Protein AF-A0A388NQZ0-F1 (afdb_monomer)

Foldseek 3Di:
DDDDDPDPPPPCPPPVPPQPLDPVLLVVLLVLLLQVQLCCFLPVQQDQALLLVLLCCCLVVDPDDPPDPVSVVSVPDDDPSSVVNSVVVNVVDDSSNSSSNLSSNLRSLQSSLQLLQQCLVPVDSVSSRVRSVVCVVVVVVVPDDDDPLDSHNGRHSCSSNVVSVVSNVVSVVSSVVVVVVVVD

Secondary structure (DSSP, 8-state):
----S---SS----GGGS----HHHHHHHHHHHHHHHHHIIIIIS----HHHHHHHHHTTSS---TT-HHHHHHHH---HHHHHHHHHHHTT--HHHHHHHHHHHHHHHHHHHHHHHHHHHH--HHHHHHHHHHHHHHTGGGSSS--S--SSS-S-HHHHHHHHHHHHHHHHHHHHHHHHHTT-

Solvent-accessible surface area (backbone atoms only — not comparable to full-atom values): 10070 Å² total; per-residue (Å²): 140,90,88,88,88,88,80,83,86,81,80,73,80,61,75,82,74,58,66,76,80,45,71,66,54,57,52,50,44,41,52,54,30,20,51,52,21,19,49,48,12,34,74,74,30,52,35,71,32,48,41,48,60,36,8,31,45,71,42,64,77,44,83,68,65,96,84,46,73,63,48,60,50,43,64,66,62,83,47,73,65,25,54,52,41,14,51,46,43,68,73,70,49,52,70,67,59,52,15,22,50,51,28,10,51,43,11,15,46,35,23,27,14,46,16,40,38,38,26,54,75,64,59,33,68,66,55,12,52,47,47,38,55,48,39,62,76,68,46,65,84,70,77,67,88,85,62,74,62,50,72,60,61,52,38,48,47,68,57,37,46,51,53,23,52,51,44,35,51,52,20,52,53,51,47,52,49,53,65,57,66,75,74,114

Nearest PDB structures (foldseek):
  4gc0-assembly1_A  TM=1.748E-01  e=5.082E-01  Escherichia coli K-12
  4ja4-assembly1_A  TM=2.039E-01  e=1.507E+00  Escherichia coli K-12
  4ja4-assembly3_C  TM=2.083E-01  e=2.418E+00  Escherichia coli K-12
  6n3i-assembly1_A  TM=2.229E-01  e=7.517E+00  Escherichia coli
  1g73-assembly2_B  TM=1.756E-01  e=5.935E+00  Homo sapiens

Radius of gyration: 23.02 Å; Cα contacts (8 Å, |Δi|>4): 219; chains: 1; bounding box: 57×28×85 Å

pLDDT: mean 79.45, std 17.43, range [38.25, 97.31]

Sequence (184 aa):
MNSSSNQNIFNKQDPSLVHNLTNRTIYMSLAISGLIGFCLAALIYPTWQEAVEYAQIVGAVIHPTPHSNYALIEANIWSILVQFCAILLRLGLSEVLVSIFVSGLLGMVSFQAISLCALACTENIWMSLITPVFIYATRAADFGAVYPIWLLGYPHTHGIIGLSCLLLSIAFLSLRKNAWAHFC

Mean predicted aligned error: 10.35 Å

Structure (mmCIF, N/CA/C/O backbone):
data_AF-A0A388NQZ0-F1
#
_entry.id   AF-A0A388NQZ0-F1
#
loop_
_atom_site.group_PDB
_atom_site.id
_atom_site.type_symbol
_atom_site.label_atom_id
_atom_site.label_alt_id
_atom_site.label_comp_id
_atom_site.label_asym_id
_atom_site.label_entity_id
_atom_site.label_seq_id
_atom_site.pdbx_PDB_ins_code
_atom_site.Cartn_x
_atom_site.Cartn_y
_atom_site.Cartn_z
_atom_site.occupancy
_atom_site.B_iso_or_equiv
_atom_site.auth_seq_id
_atom_site.auth_comp_id
_atom_site.auth_asym_id
_atom_site.auth_atom_id
_atom_site.pdbx_PDB_model_num
ATOM 1 N N . MET A 1 1 ? -38.851 3.546 59.856 1.00 48.50 1 MET A N 1
ATOM 2 C CA . MET A 1 1 ? -37.423 3.161 59.817 1.00 48.50 1 MET A CA 1
ATOM 3 C C . MET A 1 1 ? -37.293 1.910 58.958 1.00 48.50 1 MET A C 1
ATOM 5 O O . MET A 1 1 ? -38.192 1.084 59.018 1.00 48.50 1 MET A O 1
ATOM 9 N N . ASN A 1 2 ? -36.210 1.826 58.178 1.00 39.88 2 ASN A N 1
ATOM 10 C CA . ASN A 1 2 ? -35.863 0.842 57.132 1.00 39.88 2 ASN A CA 1
ATOM 11 C C . ASN A 1 2 ? -36.341 1.144 55.704 1.00 39.88 2 ASN A C 1
ATOM 13 O O . ASN A 1 2 ? -37.185 0.472 55.124 1.00 39.88 2 ASN A O 1
ATOM 17 N N . SER A 1 3 ? -35.685 2.160 55.140 1.00 45.50 3 SER A N 1
ATOM 18 C CA . SER A 1 3 ? -35.517 2.427 53.711 1.00 45.50 3 SER A CA 1
ATOM 19 C C . SER A 1 3 ? -34.012 2.321 53.436 1.00 45.50 3 SER A C 1
ATOM 21 O O . SER A 1 3 ? -33.314 3.282 53.751 1.00 45.50 3 SER A O 1
ATOM 23 N N . SER A 1 4 ? -33.510 1.186 52.923 1.00 47.81 4 SER A N 1
ATOM 24 C CA . SER A 1 4 ? -32.139 1.072 52.361 1.00 47.81 4 SER A CA 1
ATOM 25 C C . SER A 1 4 ? -31.734 -0.371 51.993 1.00 47.81 4 SER A C 1
ATOM 27 O O . SER A 1 4 ? -30.820 -0.933 52.589 1.00 47.81 4 SER A O 1
ATOM 29 N N . SER A 1 5 ? -32.357 -1.002 50.990 1.00 47.41 5 SER A N 1
ATOM 30 C CA . SER A 1 5 ? -31.852 -2.309 50.511 1.00 47.41 5 SER A CA 1
ATOM 31 C C . SER A 1 5 ? -31.935 -2.569 49.004 1.00 47.41 5 SER A C 1
ATOM 33 O O . SER A 1 5 ? -31.808 -3.715 48.598 1.00 47.41 5 SER A O 1
ATOM 35 N N . ASN A 1 6 ? -32.074 -1.544 48.153 1.00 44.56 6 ASN A N 1
ATOM 36 C CA . ASN A 1 6 ? -32.159 -1.738 46.694 1.00 44.56 6 ASN A CA 1
ATOM 37 C C . ASN A 1 6 ? -31.349 -0.704 45.884 1.00 44.56 6 ASN A C 1
ATOM 39 O O . ASN A 1 6 ? -31.904 -0.001 45.047 1.00 44.56 6 ASN A O 1
ATOM 43 N N . GLN A 1 7 ? -30.033 -0.596 46.113 1.00 43.25 7 GLN A N 1
ATOM 44 C CA . GLN A 1 7 ? -29.152 0.220 45.248 1.00 43.25 7 GLN A CA 1
ATOM 45 C C . GLN A 1 7 ? -27.907 -0.492 44.688 1.00 43.25 7 GLN A C 1
ATOM 47 O O . GLN A 1 7 ? -27.138 0.120 43.959 1.00 43.25 7 GLN A O 1
ATOM 52 N N . ASN A 1 8 ? -27.730 -1.798 44.908 1.00 41.47 8 ASN A N 1
ATOM 53 C CA . ASN A 1 8 ? -26.490 -2.492 44.517 1.00 41.47 8 ASN A CA 1
ATOM 54 C C . ASN A 1 8 ? -26.585 -3.365 43.2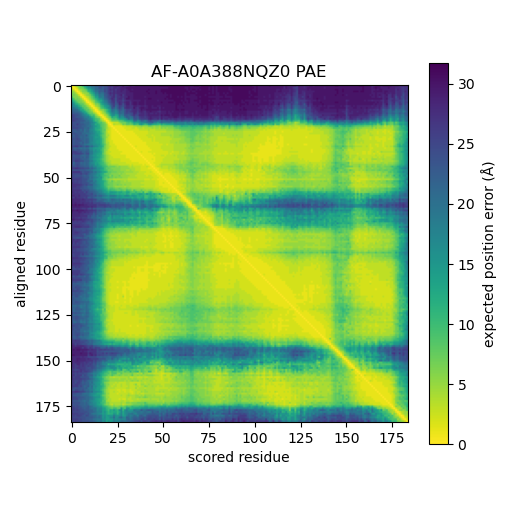52 1.00 41.47 8 ASN A C 1
ATOM 56 O O . ASN A 1 8 ? -25.748 -4.241 43.065 1.00 41.47 8 ASN A O 1
ATOM 60 N N . ILE A 1 9 ? -27.568 -3.147 42.371 1.00 45.19 9 ILE A N 1
ATOM 61 C CA . ILE A 1 9 ? -27.704 -3.947 41.131 1.00 45.19 9 ILE A CA 1
ATOM 62 C C . ILE A 1 9 ? -27.106 -3.234 39.899 1.00 45.19 9 ILE A C 1
ATOM 64 O O . ILE A 1 9 ? -26.857 -3.872 38.884 1.00 45.19 9 ILE A O 1
ATOM 68 N N . PHE A 1 10 ? -26.774 -1.940 39.985 1.00 43.12 10 PHE A N 1
ATOM 69 C CA . PHE A 1 10 ? -26.312 -1.159 38.824 1.00 43.12 10 PHE A CA 1
ATOM 70 C C . PHE A 1 10 ? -24.800 -0.913 38.725 1.00 43.12 10 PHE A C 1
ATOM 72 O O . PHE A 1 10 ? -24.380 -0.185 37.833 1.00 43.12 10 PHE A O 1
ATOM 79 N N . ASN A 1 11 ? -23.964 -1.504 39.585 1.00 42.62 11 ASN A N 1
ATOM 80 C CA . ASN A 1 11 ? -22.544 -1.135 39.636 1.00 42.62 11 ASN A CA 1
ATOM 81 C C . ASN A 1 11 ? -21.583 -2.325 39.553 1.00 42.62 11 ASN A C 1
ATOM 83 O O . ASN A 1 11 ? -20.807 -2.602 40.466 1.00 42.62 11 ASN A O 1
ATOM 87 N N . LYS A 1 12 ? -21.645 -3.037 38.428 1.00 43.31 12 LYS A N 1
ATOM 88 C CA . LYS A 1 12 ? -20.543 -3.881 37.959 1.00 43.31 12 LYS A CA 1
ATOM 89 C C . LYS A 1 12 ? -20.550 -3.908 36.433 1.00 43.31 12 LYS A C 1
ATOM 91 O O . LYS A 1 12 ? -20.858 -4.912 35.803 1.00 43.31 12 LYS A O 1
ATOM 96 N N . GLN A 1 13 ? -20.245 -2.763 35.824 1.00 44.94 13 GLN A N 1
ATOM 97 C CA . GLN A 1 13 ? -19.579 -2.816 34.527 1.00 44.94 13 GLN A CA 1
ATOM 98 C C . GLN A 1 13 ? -18.225 -3.462 34.804 1.00 44.94 13 GLN A C 1
ATOM 100 O O . GLN A 1 13 ? -17.365 -2.846 35.427 1.00 44.94 13 GLN A O 1
ATOM 105 N N . ASP A 1 14 ? -18.100 -4.742 34.463 1.00 41.00 14 ASP A N 1
ATOM 106 C CA . ASP A 1 14 ? -16.845 -5.473 34.560 1.00 41.00 14 ASP A CA 1
ATOM 107 C C . ASP A 1 14 ? -15.779 -4.690 33.767 1.00 41.00 14 ASP A C 1
ATOM 109 O O . ASP A 1 14 ? -15.893 -4.575 32.543 1.00 41.00 14 ASP A O 1
ATOM 113 N N . PRO A 1 15 ? -14.736 -4.138 34.416 1.00 46.28 15 PRO A N 1
ATOM 114 C CA . PRO A 1 15 ? -13.685 -3.394 33.719 1.00 46.28 15 PRO A CA 1
ATOM 115 C C . PRO A 1 15 ? -12.849 -4.290 32.786 1.00 46.28 15 PRO A C 1
ATOM 117 O O . PRO A 1 15 ? -12.007 -3.797 32.044 1.00 46.28 15 PRO A O 1
ATOM 120 N N . SER A 1 16 ? -13.098 -5.605 32.777 1.00 41.06 16 SER A N 1
ATOM 121 C CA . SER A 1 16 ? -12.508 -6.573 31.847 1.00 41.06 16 SER A CA 1
ATOM 122 C C . SER A 1 16 ? -13.082 -6.504 30.424 1.00 41.06 16 SER A C 1
ATOM 124 O O . SER A 1 16 ? -12.506 -7.103 29.518 1.00 41.06 16 SER A O 1
ATOM 126 N N . LEU A 1 17 ? -14.187 -5.775 30.213 1.00 39.38 17 LEU A N 1
ATOM 127 C CA . LEU A 1 17 ? -14.800 -5.534 28.899 1.00 39.38 17 LEU A CA 1
ATOM 128 C C . LEU A 1 17 ? -14.337 -4.226 28.234 1.00 39.38 17 LEU A C 1
ATOM 130 O O . LEU A 1 17 ? -14.825 -3.883 27.158 1.00 39.38 17 LEU A O 1
ATOM 134 N N . VAL A 1 18 ? -13.382 -3.506 28.832 1.00 48.09 18 VAL A N 1
ATOM 135 C CA . VAL A 1 18 ? -12.623 -2.471 28.119 1.00 48.09 18 VAL A CA 1
ATOM 136 C C . VAL A 1 18 ? -11.616 -3.208 27.242 1.00 48.09 18 VAL A C 1
ATOM 138 O O . VAL A 1 18 ? -10.718 -3.890 27.736 1.00 48.09 18 VAL A O 1
ATOM 141 N N . HIS A 1 19 ? -11.846 -3.176 25.932 1.00 54.34 19 HIS A N 1
ATOM 142 C CA . HIS A 1 19 ? -11.153 -4.009 24.959 1.00 54.34 19 HIS A CA 1
ATOM 143 C C . HIS A 1 19 ? -9.673 -3.605 24.888 1.00 54.34 19 HIS A C 1
ATOM 145 O O . HIS A 1 19 ? -9.288 -2.752 24.100 1.00 54.34 19 HIS A O 1
ATOM 151 N N . ASN A 1 20 ? -8.818 -4.226 25.707 1.00 61.00 20 ASN A N 1
ATOM 152 C CA . ASN A 1 20 ? -7.376 -4.011 25.626 1.00 61.00 20 ASN A CA 1
ATOM 153 C C . ASN A 1 20 ? -6.908 -4.334 24.199 1.00 61.00 20 ASN A C 1
ATOM 155 O O . ASN A 1 20 ? -6.942 -5.491 23.760 1.00 61.00 20 ASN A O 1
ATOM 159 N N . LEU A 1 21 ? -6.492 -3.307 23.459 1.00 70.88 21 LEU A N 1
ATOM 160 C CA . LEU A 1 21 ? -5.889 -3.454 22.141 1.00 70.88 21 LEU A CA 1
ATOM 161 C C . LEU A 1 21 ? -4.559 -4.188 22.295 1.00 70.88 21 LEU A C 1
ATOM 163 O O . LEU A 1 21 ? -3.530 -3.616 22.642 1.00 70.88 21 LEU A O 1
ATOM 167 N N . THR A 1 22 ? -4.581 -5.496 22.059 1.00 81.94 22 THR A N 1
ATOM 168 C CA . THR A 1 22 ? -3.359 -6.300 22.084 1.00 81.94 22 THR A CA 1
ATOM 169 C C . THR A 1 22 ? -2.528 -6.052 20.825 1.00 81.94 22 THR A C 1
ATOM 171 O O . THR A 1 22 ? -3.073 -5.840 19.740 1.00 81.94 22 THR A O 1
ATOM 174 N N . ASN A 1 23 ? -1.201 -6.188 20.927 1.00 84.44 23 ASN A N 1
ATOM 175 C CA . ASN A 1 23 ? -0.309 -6.163 19.757 1.00 84.44 23 ASN A CA 1
ATOM 176 C C . ASN A 1 23 ? -0.756 -7.159 18.674 1.00 84.44 23 ASN A C 1
ATOM 178 O O . ASN A 1 23 ? -0.656 -6.878 17.483 1.00 84.44 23 ASN A O 1
ATOM 182 N N . ARG A 1 24 ? -1.326 -8.300 19.087 1.00 87.94 24 ARG A N 1
ATOM 183 C CA . ARG A 1 24 ? -1.915 -9.291 18.182 1.00 87.94 24 ARG A CA 1
ATOM 184 C C . ARG A 1 24 ? -3.017 -8.687 17.312 1.00 87.94 24 ARG A C 1
ATOM 186 O O . ARG A 1 24 ? -3.031 -8.954 16.116 1.00 87.94 24 ARG A O 1
ATOM 193 N N . THR A 1 25 ? -3.901 -7.872 17.883 1.00 90.00 25 THR A N 1
ATOM 194 C CA . THR A 1 25 ? -4.979 -7.197 17.148 1.00 90.00 25 THR A CA 1
ATOM 195 C C . THR A 1 25 ? -4.414 -6.271 16.075 1.00 90.00 25 THR A C 1
ATOM 197 O O . THR A 1 25 ? -4.840 -6.344 14.928 1.00 90.00 25 THR A O 1
ATOM 200 N N . ILE A 1 26 ? -3.404 -5.466 16.419 1.00 90.56 26 ILE A N 1
ATOM 201 C CA . ILE A 1 26 ? -2.748 -4.540 15.481 1.00 90.56 26 ILE A CA 1
ATOM 202 C C . ILE A 1 26 ? -2.103 -5.314 14.324 1.00 90.56 26 ILE A C 1
ATOM 204 O O . ILE A 1 26 ? -2.327 -4.987 13.159 1.00 90.56 26 ILE A O 1
ATOM 208 N N . TYR A 1 27 ? -1.343 -6.371 14.627 1.00 92.31 27 TYR A N 1
ATOM 209 C CA . TYR A 1 27 ? -0.699 -7.188 13.597 1.00 92.31 27 TYR A CA 1
ATOM 210 C C . TYR A 1 27 ? -1.707 -7.927 12.715 1.00 92.31 27 TYR A C 1
ATOM 212 O O . TYR A 1 27 ? -1.508 -8.003 11.505 1.00 92.31 27 TYR A O 1
ATOM 220 N N . MET A 1 28 ? -2.801 -8.434 13.288 1.00 93.50 28 MET A N 1
ATOM 221 C CA . MET A 1 28 ? -3.878 -9.059 12.519 1.00 93.50 28 MET A CA 1
ATOM 222 C C . MET A 1 28 ? -4.567 -8.055 11.595 1.00 93.50 28 MET A C 1
ATOM 224 O O . MET A 1 28 ? -4.743 -8.359 10.416 1.00 93.50 28 MET A O 1
ATOM 228 N N . SER A 1 29 ? -4.887 -6.855 12.090 1.00 94.19 29 SER A N 1
ATOM 229 C CA . SER A 1 29 ? -5.431 -5.775 11.263 1.00 94.19 29 SER A CA 1
ATOM 230 C C . SER A 1 29 ? -4.496 -5.451 10.101 1.00 94.19 29 SER A C 1
ATOM 232 O O . SER A 1 29 ? -4.943 -5.442 8.957 1.00 94.19 29 SER A O 1
ATOM 234 N N . LEU A 1 30 ? -3.195 -5.274 10.354 1.00 94.75 30 LEU A N 1
ATOM 235 C CA . LEU A 1 30 ? -2.200 -4.986 9.314 1.00 94.75 30 LEU A CA 1
ATOM 236 C C . LEU A 1 30 ? -2.064 -6.107 8.279 1.00 94.75 30 LEU A C 1
ATOM 238 O O . LEU A 1 30 ? -2.016 -5.827 7.082 1.00 94.75 30 LEU A O 1
ATOM 242 N N . ALA A 1 31 ? -1.991 -7.362 8.725 1.00 96.50 31 ALA A N 1
ATOM 243 C CA . ALA A 1 31 ? -1.801 -8.505 7.839 1.00 96.50 31 ALA A CA 1
ATOM 244 C C . ALA A 1 31 ? -3.025 -8.732 6.943 1.00 96.50 31 ALA A C 1
ATOM 246 O O . ALA A 1 31 ? -2.882 -8.879 5.732 1.00 96.50 31 ALA A O 1
ATOM 247 N N . ILE A 1 32 ? -4.228 -8.724 7.526 1.00 96.81 32 ILE A N 1
ATOM 248 C CA . ILE A 1 32 ? -5.467 -9.000 6.791 1.00 96.81 32 ILE A CA 1
ATOM 249 C C . ILE A 1 32 ? -5.808 -7.832 5.863 1.00 96.81 32 ILE A C 1
ATOM 251 O O . ILE A 1 32 ? -6.018 -8.052 4.671 1.00 96.81 32 ILE A O 1
ATOM 255 N N . SER A 1 33 ? -5.829 -6.594 6.372 1.00 96.38 33 SER A N 1
ATOM 256 C CA . SER A 1 33 ? -6.124 -5.422 5.532 1.00 96.38 33 SER A CA 1
ATOM 257 C C . SER 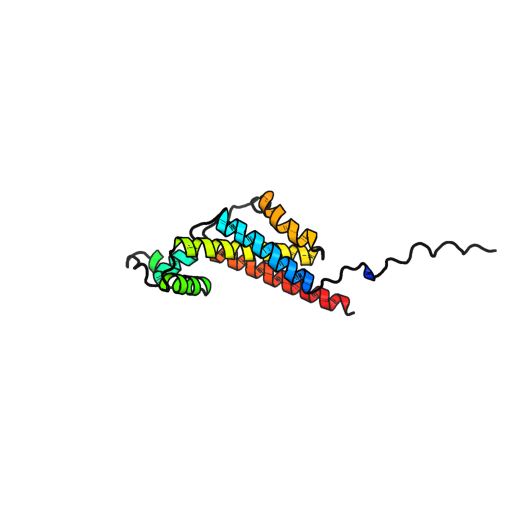A 1 33 ? -5.074 -5.233 4.441 1.00 96.38 33 SER A C 1
ATOM 259 O O . SER A 1 33 ? -5.431 -4.951 3.300 1.00 96.38 33 SER A O 1
ATOM 261 N N . GLY A 1 34 ? -3.800 -5.469 4.764 1.00 95.94 34 GLY A N 1
ATOM 262 C CA . GLY A 1 34 ? -2.706 -5.395 3.809 1.00 95.94 34 GLY A CA 1
ATOM 263 C C . GLY A 1 34 ? -2.827 -6.427 2.694 1.00 95.94 34 GLY A C 1
ATOM 264 O O . GLY A 1 34 ? -2.713 -6.065 1.527 1.00 95.94 34 GLY A O 1
ATOM 265 N N . LEU A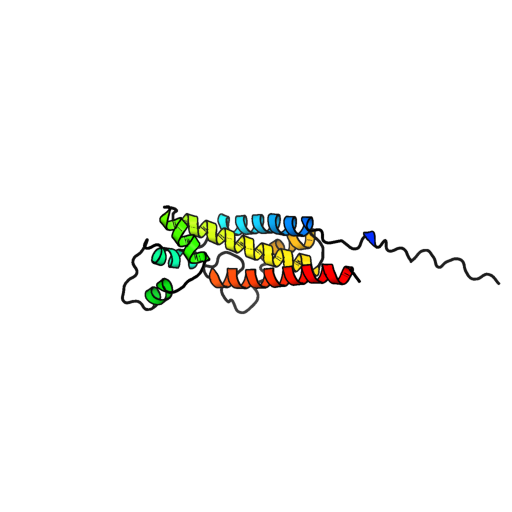 1 35 ? -3.120 -7.688 3.027 1.00 97.31 35 LEU A N 1
ATOM 266 C CA . LEU A 1 35 ? -3.316 -8.739 2.026 1.00 97.31 35 LEU A CA 1
ATOM 267 C C . LEU A 1 35 ? -4.510 -8.434 1.113 1.00 97.31 35 LEU A C 1
ATOM 269 O O . LEU A 1 35 ? -4.400 -8.571 -0.103 1.00 97.31 35 LEU A O 1
ATOM 273 N N . ILE A 1 36 ? -5.633 -7.988 1.684 1.00 95.81 36 ILE A N 1
ATOM 274 C CA . ILE A 1 36 ? -6.820 -7.604 0.908 1.00 95.81 36 ILE A CA 1
ATOM 275 C C . ILE A 1 36 ? -6.487 -6.435 -0.024 1.00 95.81 36 ILE A C 1
ATOM 277 O O . ILE A 1 36 ? -6.738 -6.528 -1.225 1.00 95.81 36 ILE A O 1
ATOM 281 N N . GLY A 1 37 ? -5.887 -5.366 0.506 1.00 95.06 37 GLY A N 1
ATOM 282 C CA . GLY A 1 37 ? -5.494 -4.194 -0.275 1.00 95.06 37 GLY A CA 1
ATOM 283 C C . GLY A 1 37 ? -4.518 -4.544 -1.396 1.00 95.06 37 GLY A C 1
ATOM 284 O O . GLY A 1 37 ? -4.714 -4.110 -2.529 1.00 95.06 37 GLY A O 1
ATOM 285 N N . PHE A 1 38 ? -3.525 -5.393 -1.113 1.00 96.44 38 PHE A N 1
ATOM 286 C CA . PHE A 1 38 ? -2.572 -5.875 -2.110 1.00 96.44 38 PHE A CA 1
ATOM 287 C C . PHE A 1 38 ? -3.267 -6.633 -3.238 1.00 96.44 38 PHE A C 1
ATOM 289 O O . PHE A 1 38 ? -3.071 -6.314 -4.407 1.00 96.44 38 PHE A O 1
ATOM 296 N N . CYS A 1 39 ? -4.101 -7.618 -2.899 1.00 96.06 39 CYS A N 1
ATOM 297 C CA . CYS A 1 39 ? -4.794 -8.438 -3.888 1.00 96.06 39 CYS A CA 1
ATOM 298 C C . CYS A 1 39 ? -5.755 -7.609 -4.745 1.00 96.06 39 CYS A C 1
ATOM 300 O O . CYS A 1 39 ? -5.760 -7.763 -5.963 1.00 96.06 39 CYS A O 1
ATOM 302 N N . LEU A 1 40 ? -6.537 -6.708 -4.141 1.00 93.50 40 LEU A N 1
ATOM 303 C CA . LEU A 1 40 ? -7.444 -5.833 -4.889 1.00 93.50 40 LEU A CA 1
ATOM 304 C C . LEU A 1 40 ? -6.672 -4.945 -5.873 1.00 93.50 40 LEU A C 1
ATOM 306 O O . LEU A 1 40 ? -7.045 -4.843 -7.040 1.00 93.50 40 LEU A O 1
ATOM 310 N N . ALA A 1 41 ? -5.572 -4.343 -5.429 1.00 92.31 41 ALA A N 1
ATOM 311 C CA . ALA A 1 41 ? -4.791 -3.440 -6.262 1.00 92.31 41 ALA A CA 1
ATOM 312 C C . ALA A 1 41 ? -4.007 -4.160 -7.362 1.00 92.31 41 ALA A C 1
ATOM 314 O O . ALA A 1 41 ? -3.997 -3.712 -8.500 1.00 92.31 41 ALA A O 1
ATOM 315 N N . ALA A 1 42 ? -3.365 -5.282 -7.037 1.00 94.19 42 ALA A N 1
ATOM 316 C CA . ALA A 1 42 ? -2.546 -6.024 -7.987 1.00 94.19 42 ALA A CA 1
ATOM 317 C C . ALA A 1 42 ? -3.391 -6.796 -9.012 1.00 94.19 42 ALA A C 1
ATOM 319 O O . ALA A 1 42 ? -2.989 -6.911 -10.166 1.00 94.19 42 ALA A O 1
ATOM 320 N N . LEU A 1 43 ? -4.544 -7.344 -8.606 1.00 93.56 43 LEU A N 1
ATOM 321 C CA . LEU A 1 43 ? -5.327 -8.251 -9.454 1.00 93.56 43 LEU A CA 1
ATOM 322 C C . LEU A 1 43 ? -6.510 -7.573 -10.149 1.00 93.56 43 LEU A C 1
ATOM 324 O O . LEU A 1 43 ? -6.866 -7.988 -11.248 1.00 93.56 43 LEU A O 1
ATOM 328 N N . ILE A 1 44 ? -7.136 -6.570 -9.524 1.00 91.00 44 ILE A N 1
ATOM 329 C CA . ILE A 1 44 ? -8.353 -5.934 -10.061 1.00 91.00 44 ILE A CA 1
ATOM 330 C C . ILE A 1 44 ? -8.042 -4.578 -10.695 1.00 91.00 44 ILE A C 1
ATOM 332 O O . ILE A 1 44 ? -8.571 -4.274 -11.761 1.00 91.00 44 ILE A O 1
ATOM 336 N N . TYR A 1 45 ? -7.162 -3.786 -10.075 1.00 87.00 45 TYR A N 1
ATOM 337 C CA . TYR A 1 45 ? -6.788 -2.450 -10.560 1.00 87.00 45 TYR A CA 1
ATOM 338 C C . TYR A 1 45 ? -5.284 -2.275 -10.805 1.00 87.00 45 TYR A C 1
ATOM 340 O O . TYR A 1 45 ? -4.717 -1.269 -10.359 1.00 87.00 45 TYR A O 1
ATOM 348 N N . PRO A 1 46 ? -4.610 -3.210 -11.503 1.00 89.94 46 PRO A N 1
ATOM 349 C CA . PRO A 1 46 ? -3.235 -2.967 -11.888 1.00 89.94 46 PRO A CA 1
ATOM 350 C C . PRO A 1 46 ? -3.199 -1.772 -12.838 1.00 89.94 46 PRO A C 1
ATOM 352 O O . PRO A 1 46 ? -3.958 -1.698 -13.805 1.00 89.94 46 PRO A O 1
ATOM 355 N N . THR A 1 47 ? -2.310 -0.829 -12.559 1.00 89.69 47 THR A N 1
ATOM 356 C CA . THR A 1 47 ? -2.099 0.333 -13.419 1.00 89.69 47 THR A CA 1
ATOM 357 C C . THR A 1 47 ? -0.613 0.578 -13.605 1.00 89.69 47 THR A C 1
ATOM 359 O O . THR A 1 47 ? 0.21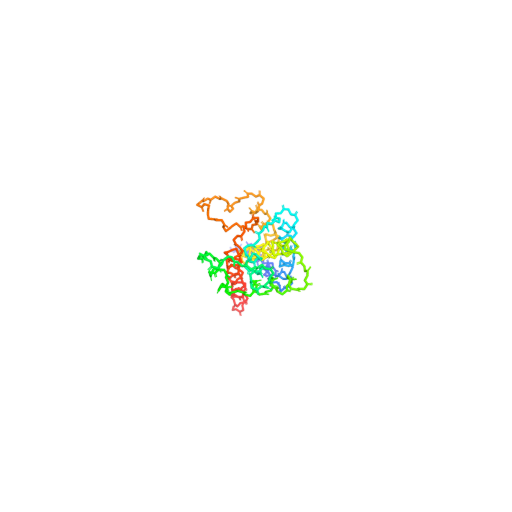5 0.084 -12.835 1.00 89.69 47 THR A O 1
ATOM 362 N N . TRP A 1 48 ? -0.280 1.329 -14.647 1.00 89.06 48 TRP A N 1
ATOM 363 C CA . TRP A 1 48 ? 1.069 1.830 -14.848 1.00 89.06 48 TRP A CA 1
ATOM 364 C C . TRP A 1 48 ? 1.401 2.801 -13.722 1.00 89.06 48 TRP A C 1
ATOM 366 O O . TRP A 1 48 ? 0.612 3.685 -13.396 1.00 89.06 48 TRP A O 1
ATOM 376 N N . GLN A 1 49 ? 2.544 2.586 -13.085 1.00 90.12 49 GLN A N 1
ATOM 377 C CA . GLN A 1 49 ? 2.961 3.356 -11.922 1.00 90.12 49 GLN A CA 1
ATOM 378 C C . GLN A 1 49 ? 4.052 4.333 -12.345 1.00 90.12 49 GLN A C 1
ATOM 380 O O . GLN A 1 49 ? 5.068 3.896 -12.885 1.00 90.12 49 GLN A O 1
ATOM 385 N N . GLU A 1 50 ? 3.887 5.624 -12.045 1.00 87.81 50 GLU A N 1
ATOM 386 C CA . GLU A 1 50 ? 4.893 6.659 -12.349 1.00 87.81 50 GLU A CA 1
ATOM 387 C C . GLU A 1 50 ? 6.269 6.294 -11.773 1.00 87.81 50 GLU A C 1
ATOM 389 O O . GLU A 1 50 ? 7.305 6.498 -12.397 1.00 87.81 50 GLU A O 1
ATOM 394 N N . ALA A 1 51 ? 6.301 5.666 -10.591 1.00 89.12 51 ALA A N 1
ATOM 395 C CA . ALA A 1 51 ? 7.561 5.215 -10.005 1.00 89.12 51 ALA A CA 1
ATOM 396 C C . ALA A 1 51 ? 8.303 4.172 -10.863 1.00 89.12 51 ALA A C 1
ATOM 398 O O . ALA A 1 51 ? 9.528 4.088 -10.772 1.00 89.12 51 ALA A O 1
ATOM 399 N N . VAL A 1 52 ? 7.588 3.379 -11.668 1.00 91.12 52 VAL A N 1
ATOM 400 C CA . VAL A 1 52 ? 8.183 2.397 -12.586 1.00 91.12 52 VAL 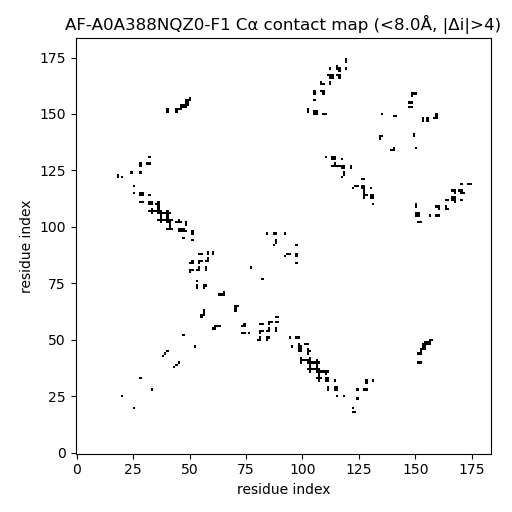A CA 1
ATOM 401 C C . VAL A 1 52 ? 8.697 3.087 -13.843 1.00 91.12 52 VAL A C 1
ATOM 403 O O . VAL A 1 52 ? 9.806 2.780 -14.265 1.00 91.12 52 VAL A O 1
ATOM 406 N N . GLU A 1 53 ? 7.963 4.063 -14.375 1.00 88.00 53 GLU A N 1
ATOM 407 C CA . GLU A 1 53 ? 8.407 4.897 -15.501 1.00 88.00 53 GLU A CA 1
ATOM 408 C C . GLU A 1 53 ? 9.718 5.628 -15.169 1.00 88.00 53 GLU A C 1
ATOM 410 O O . GLU A 1 53 ? 10.733 5.455 -15.849 1.00 88.00 53 GLU A O 1
ATOM 415 N N . TYR A 1 54 ? 9.779 6.314 -14.023 1.00 87.94 54 TYR A N 1
ATOM 416 C CA . TYR A 1 54 ? 11.017 6.967 -13.574 1.00 87.94 54 TYR A CA 1
ATOM 417 C C . TYR A 1 54 ? 12.146 5.950 -13.333 1.00 87.94 54 TYR A C 1
ATOM 419 O O . TYR A 1 54 ? 13.325 6.217 -13.590 1.00 87.94 54 TYR A O 1
ATOM 427 N N . ALA A 1 55 ? 11.802 4.746 -12.867 1.00 89.88 55 ALA A N 1
ATOM 428 C CA . ALA A 1 55 ? 12.767 3.679 -12.642 1.00 89.88 55 ALA A CA 1
ATOM 429 C C . ALA A 1 55 ? 13.355 3.100 -13.933 1.00 89.88 55 ALA A C 1
ATOM 431 O O . ALA A 1 55 ? 14.469 2.580 -13.890 1.00 89.88 55 ALA A O 1
ATOM 432 N N . GLN A 1 56 ? 12.674 3.203 -15.075 1.00 88.94 56 GLN A N 1
ATOM 433 C CA . GLN A 1 56 ? 13.239 2.796 -16.363 1.00 88.94 56 GLN A CA 1
ATOM 434 C C . GLN A 1 56 ? 14.390 3.708 -16.783 1.00 88.94 56 GLN A C 1
ATOM 436 O O . GLN A 1 56 ? 15.403 3.225 -17.296 1.00 88.94 56 GLN A O 1
ATOM 441 N N . ILE A 1 57 ? 14.268 5.005 -16.500 1.00 86.56 57 ILE A N 1
ATOM 442 C CA . ILE A 1 57 ? 15.304 6.005 -16.775 1.00 86.56 57 ILE A CA 1
ATOM 443 C C . ILE A 1 57 ? 16.489 5.805 -15.823 1.00 86.56 57 ILE A C 1
ATOM 445 O O . ILE A 1 57 ? 17.623 5.620 -16.266 1.00 86.56 57 ILE A O 1
ATOM 449 N N . VAL A 1 58 ? 16.236 5.750 -14.510 1.00 86.25 58 VAL A N 1
ATOM 450 C CA . VAL A 1 58 ? 17.282 5.534 -13.484 1.00 86.25 58 VAL A CA 1
ATOM 451 C C . VAL A 1 58 ? 17.952 4.161 -13.637 1.00 86.25 58 VAL A C 1
ATOM 453 O O . VAL A 1 58 ? 19.166 3.998 -13.469 1.00 86.25 58 VAL A O 1
ATOM 456 N N . GLY A 1 59 ? 17.164 3.150 -13.994 1.00 81.56 59 GLY A N 1
ATOM 457 C CA . GLY A 1 59 ? 17.615 1.794 -14.277 1.00 81.56 59 GLY A CA 1
ATOM 458 C C . GLY A 1 59 ? 18.473 1.682 -15.535 1.00 81.56 59 GLY A C 1
ATOM 459 O O . GLY A 1 59 ? 19.125 0.652 -15.689 1.00 81.56 59 GLY A O 1
ATOM 460 N N . ALA A 1 60 ? 18.536 2.735 -16.362 1.00 79.12 60 ALA A N 1
ATOM 461 C CA . ALA A 1 60 ? 19.145 2.753 -17.692 1.00 79.12 60 ALA A CA 1
ATOM 462 C C . ALA A 1 60 ? 18.546 1.700 -18.644 1.00 79.12 60 ALA A C 1
ATOM 464 O O . ALA A 1 60 ? 19.232 1.172 -19.514 1.00 79.12 60 ALA A O 1
ATOM 465 N N . VAL A 1 61 ? 17.260 1.390 -18.458 1.00 78.75 61 VAL A N 1
ATOM 466 C CA . VAL A 1 61 ? 16.484 0.508 -19.341 1.00 78.75 61 VAL A CA 1
ATOM 467 C C . VAL A 1 61 ? 16.009 1.284 -20.569 1.00 78.75 61 VAL A C 1
ATOM 469 O O . VAL A 1 61 ? 15.982 0.742 -21.670 1.00 78.75 61 VAL A O 1
ATOM 472 N N . ILE A 1 62 ? 15.671 2.564 -20.386 1.00 79.44 62 ILE A N 1
ATOM 473 C CA . ILE A 1 62 ? 15.265 3.481 -21.452 1.00 79.44 62 ILE A CA 1
ATOM 474 C C . ILE A 1 62 ? 16.163 4.717 -21.407 1.00 79.44 62 ILE A C 1
ATOM 476 O O . ILE A 1 62 ? 16.464 5.248 -20.338 1.00 79.44 62 ILE A O 1
ATOM 480 N N . HIS A 1 63 ? 16.580 5.187 -22.583 1.00 73.56 63 HIS A N 1
ATOM 481 C CA . HIS A 1 63 ? 17.293 6.449 -22.731 1.00 73.56 63 HIS A CA 1
ATOM 482 C C . HIS A 1 63 ? 16.303 7.542 -23.137 1.00 73.56 63 HIS A C 1
ATOM 484 O O . HIS A 1 63 ? 15.776 7.492 -24.252 1.00 73.56 63 HIS A O 1
ATOM 490 N N . PRO A 1 64 ? 16.022 8.519 -22.262 1.00 67.25 64 PRO A N 1
ATOM 491 C CA . PRO A 1 64 ? 15.085 9.572 -22.599 1.00 67.25 64 PRO A CA 1
ATOM 492 C C . PRO A 1 64 ? 15.642 10.501 -23.684 1.00 67.25 64 PRO A C 1
ATOM 494 O O . PRO A 1 64 ? 16.854 10.685 -23.823 1.00 67.25 64 PRO A O 1
ATOM 497 N N . THR A 1 65 ? 14.747 11.139 -24.440 1.00 70.31 65 THR A N 1
ATOM 498 C CA . THR A 1 65 ? 15.136 12.140 -25.436 1.00 70.31 65 THR A CA 1
ATOM 499 C C . THR A 1 65 ? 15.783 13.355 -24.757 1.00 70.31 65 THR A C 1
ATOM 501 O O . THR A 1 65 ? 15.141 13.988 -23.916 1.00 70.31 65 THR A O 1
ATOM 504 N N . PRO A 1 66 ? 17.011 13.752 -25.142 1.00 62.22 66 PRO A N 1
ATOM 505 C CA . PRO A 1 66 ? 17.829 14.716 -24.393 1.00 62.22 66 PRO A CA 1
ATOM 506 C C . PRO A 1 66 ? 17.310 16.168 -24.376 1.00 62.22 66 PRO A C 1
ATOM 508 O O . PRO A 1 66 ? 17.935 17.030 -23.764 1.00 62.22 66 PRO A O 1
ATOM 511 N N . HIS A 1 67 ? 16.180 16.463 -25.028 1.00 64.31 67 HIS A N 1
ATOM 512 C CA . HIS A 1 67 ? 15.660 17.827 -25.201 1.00 64.31 67 HIS A CA 1
ATOM 513 C C . HIS A 1 67 ? 14.262 18.062 -24.614 1.00 64.31 67 HIS A C 1
ATOM 515 O O . HIS A 1 67 ? 13.708 19.148 -24.774 1.00 64.31 67 HIS A O 1
ATOM 521 N N . SER A 1 68 ? 13.681 17.082 -23.917 1.00 74.50 68 SER A N 1
ATOM 522 C CA . SER A 1 68 ? 12.438 17.294 -23.170 1.00 74.50 68 SER A CA 1
ATOM 523 C C . SER A 1 68 ? 12.744 17.665 -21.719 1.00 74.50 68 SER A C 1
ATOM 525 O O . SER A 1 68 ? 13.413 16.904 -21.023 1.00 74.50 68 SER A O 1
ATOM 527 N N . ASN A 1 69 ? 12.197 18.782 -21.230 1.00 70.88 69 ASN A N 1
ATOM 528 C CA . ASN A 1 69 ? 12.295 19.166 -19.811 1.00 70.88 69 ASN A CA 1
ATOM 529 C C . ASN A 1 69 ? 11.747 18.079 -18.869 1.00 70.88 69 ASN A C 1
ATOM 531 O O . ASN A 1 69 ? 12.220 17.945 -17.747 1.00 70.88 69 ASN A O 1
ATOM 535 N N . TYR A 1 70 ? 10.776 17.296 -19.344 1.00 67.88 70 TYR A N 1
ATOM 536 C CA . TYR A 1 70 ? 10.163 16.195 -18.606 1.00 67.88 70 TYR A CA 1
ATOM 537 C C . TYR A 1 70 ? 11.198 15.124 -18.224 1.00 67.88 70 TYR A C 1
ATOM 539 O O . TYR A 1 70 ? 11.436 14.904 -17.043 1.00 67.88 70 TYR A O 1
ATOM 547 N N . ALA A 1 71 ? 11.950 14.612 -19.201 1.00 67.00 71 ALA A N 1
ATOM 548 C CA . ALA A 1 71 ? 13.029 13.649 -18.978 1.00 67.00 71 ALA A CA 1
ATOM 549 C C . ALA A 1 71 ? 14.100 14.100 -17.968 1.00 67.00 71 ALA A C 1
ATOM 551 O O . ALA A 1 71 ? 14.639 13.286 -17.219 1.00 67.00 71 ALA A O 1
ATOM 552 N N . LEU A 1 72 ? 14.440 15.394 -17.960 1.00 69.81 72 LEU A N 1
ATOM 553 C CA . LEU A 1 72 ? 15.418 15.941 -17.017 1.00 69.81 72 LEU A CA 1
ATOM 554 C C . LEU A 1 72 ? 14.884 15.941 -15.584 1.00 69.81 72 LEU A C 1
ATOM 556 O O . LEU A 1 72 ? 15.656 15.724 -14.652 1.00 69.81 72 LEU A O 1
ATOM 560 N N . ILE A 1 73 ? 13.587 16.186 -15.396 1.00 71.56 73 ILE A N 1
ATOM 561 C CA . ILE A 1 73 ? 12.954 16.126 -14.077 1.00 71.56 73 ILE A CA 1
ATOM 562 C C . ILE A 1 73 ? 12.912 14.672 -13.606 1.00 71.56 73 ILE A C 1
ATOM 564 O O . ILE A 1 73 ? 13.403 14.381 -12.520 1.00 71.56 73 ILE A O 1
ATOM 568 N N . GLU A 1 74 ? 12.424 13.753 -14.438 1.00 72.94 74 GLU A N 1
ATOM 569 C CA . GLU A 1 74 ? 12.290 12.329 -14.096 1.00 72.94 74 GLU A CA 1
ATOM 570 C C . GLU A 1 74 ? 13.623 11.671 -13.730 1.00 72.94 74 GLU A C 1
ATOM 572 O O . GLU A 1 74 ? 13.704 10.943 -12.742 1.00 72.94 74 GLU A O 1
ATOM 577 N N . ALA A 1 75 ? 14.695 11.989 -14.463 1.00 69.44 75 ALA A N 1
ATOM 578 C CA . ALA A 1 75 ? 16.038 11.489 -14.170 1.00 69.44 75 ALA A CA 1
ATOM 579 C C . ALA A 1 75 ? 16.599 11.994 -12.825 1.00 69.44 75 ALA A C 1
ATOM 581 O O . ALA A 1 75 ? 17.478 11.354 -12.247 1.00 69.44 75 ALA A O 1
ATOM 582 N N . ASN A 1 76 ? 16.107 13.133 -12.329 1.00 75.56 76 ASN A N 1
ATOM 583 C CA . ASN A 1 76 ? 16.552 13.749 -11.079 1.00 75.56 76 ASN A CA 1
ATOM 584 C C . ASN A 1 76 ? 15.594 13.504 -9.900 1.00 75.56 76 ASN A C 1
ATOM 586 O O . ASN A 1 76 ? 15.919 13.872 -8.768 1.00 75.56 76 ASN A O 1
ATOM 590 N N . ILE A 1 77 ? 14.435 12.868 -10.120 1.00 75.94 77 ILE A N 1
ATOM 591 C CA . ILE A 1 77 ? 13.537 12.472 -9.031 1.00 75.94 77 ILE A CA 1
ATOM 592 C C . ILE A 1 77 ? 14.169 11.303 -8.278 1.00 75.94 77 ILE A C 1
ATOM 594 O O . ILE A 1 77 ? 14.182 10.152 -8.719 1.00 75.94 77 ILE A O 1
ATOM 598 N N . TRP A 1 78 ? 14.662 11.597 -7.079 1.00 83.75 78 TRP A N 1
ATOM 599 C CA . TRP A 1 78 ? 15.125 10.569 -6.164 1.00 83.75 78 TRP A CA 1
ATOM 600 C C . TRP A 1 78 ? 13.999 10.139 -5.223 1.00 83.75 78 TRP A C 1
ATOM 602 O O . TRP A 1 78 ? 13.446 10.943 -4.474 1.00 83.75 78 TRP A O 1
ATOM 612 N N . SER A 1 79 ? 13.678 8.845 -5.218 1.00 87.19 79 SER A N 1
ATOM 613 C CA . SER A 1 79 ? 12.857 8.237 -4.169 1.00 87.19 79 SER A CA 1
ATOM 614 C C . SER A 1 79 ? 13.263 6.786 -3.947 1.00 87.19 79 SER A C 1
ATOM 616 O O . SER A 1 79 ? 13.667 6.098 -4.888 1.00 87.19 79 SER A O 1
ATOM 618 N N . ILE A 1 80 ? 13.115 6.297 -2.714 1.00 89.88 80 ILE A N 1
ATOM 619 C CA . ILE A 1 80 ? 13.431 4.901 -2.387 1.00 89.88 80 ILE A CA 1
ATOM 620 C C . ILE A 1 80 ? 12.596 3.912 -3.211 1.00 89.88 80 ILE A C 1
ATOM 622 O O . ILE A 1 80 ? 13.095 2.859 -3.597 1.00 89.88 80 ILE A O 1
ATOM 626 N N . LEU A 1 81 ? 11.357 4.282 -3.547 1.00 89.56 81 LEU A N 1
ATOM 627 C CA . LEU A 1 81 ? 10.462 3.465 -4.359 1.00 89.56 81 LEU A CA 1
ATOM 628 C C . LEU A 1 81 ? 10.956 3.339 -5.806 1.00 89.56 81 LEU A C 1
ATOM 630 O O . LEU A 1 81 ? 10.977 2.236 -6.346 1.00 89.56 81 LEU A O 1
ATOM 634 N N . VAL A 1 82 ? 11.423 4.441 -6.401 1.00 91.12 82 VAL A N 1
ATOM 635 C CA . VAL A 1 82 ? 12.028 4.441 -7.745 1.00 91.12 82 VAL A CA 1
ATOM 636 C C . VAL A 1 82 ? 13.309 3.606 -7.763 1.00 91.12 82 VAL A C 1
ATOM 638 O O . VAL A 1 82 ? 13.483 2.779 -8.651 1.00 91.12 82 VAL A O 1
ATOM 641 N N . GLN A 1 83 ? 14.181 3.750 -6.759 1.00 91.81 83 GLN A N 1
ATOM 642 C CA . GLN A 1 83 ? 15.415 2.956 -6.670 1.00 91.81 83 GLN A CA 1
ATOM 643 C C . GLN A 1 83 ? 15.122 1.457 -6.540 1.00 91.81 83 GLN A C 1
ATOM 645 O O . GLN A 1 83 ? 15.746 0.634 -7.209 1.00 91.81 83 GLN A O 1
ATOM 650 N N . PHE A 1 84 ? 14.135 1.103 -5.718 1.00 92.62 84 PHE A N 1
ATOM 651 C CA . PHE A 1 84 ? 13.681 -0.274 -5.578 1.00 92.62 84 PHE A CA 1
ATOM 652 C C . PHE A 1 84 ? 13.166 -0.840 -6.911 1.00 92.62 84 PHE A C 1
ATOM 654 O O . PHE A 1 84 ? 13.601 -1.914 -7.328 1.00 92.62 84 PHE A O 1
ATOM 661 N N . CYS A 1 85 ? 12.315 -0.099 -7.628 1.00 93.06 85 CYS A N 1
ATOM 662 C CA . CYS A 1 85 ? 11.824 -0.512 -8.946 1.00 93.06 85 CYS A CA 1
ATOM 663 C C . CYS A 1 85 ? 12.962 -0.634 -9.970 1.00 93.06 85 CYS A C 1
ATOM 665 O O . CYS A 1 85 ? 12.993 -1.593 -10.737 1.00 93.06 85 CYS A O 1
ATOM 667 N N . ALA A 1 86 ? 13.938 0.279 -9.949 1.00 91.69 86 ALA A N 1
ATOM 668 C CA . ALA A 1 86 ? 15.075 0.258 -10.867 1.00 91.69 86 ALA A CA 1
ATOM 669 C C . ALA A 1 86 ? 15.936 -0.999 -10.673 1.00 91.69 86 ALA A C 1
ATOM 671 O O . ALA A 1 86 ? 16.386 -1.595 -11.651 1.00 91.69 86 ALA A O 1
ATOM 672 N N . ILE A 1 87 ? 16.123 -1.443 -9.425 1.00 93.44 87 ILE A N 1
ATOM 673 C CA . ILE A 1 87 ? 16.799 -2.711 -9.120 1.00 93.44 87 ILE A CA 1
ATOM 674 C C . ILE A 1 87 ? 16.014 -3.890 -9.703 1.00 93.44 87 ILE A C 1
ATOM 676 O O . ILE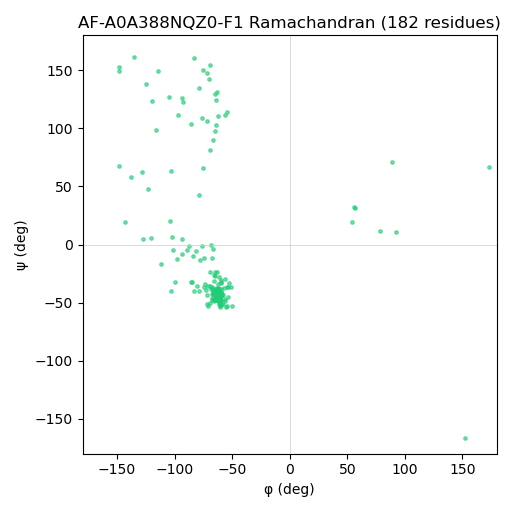 A 1 87 ? 16.605 -4.727 -10.379 1.00 93.44 87 ILE A O 1
ATOM 680 N N . LEU A 1 88 ? 14.695 -3.948 -9.491 1.00 93.56 88 LEU A N 1
ATOM 681 C CA . LEU A 1 88 ? 13.857 -5.031 -10.021 1.00 93.56 88 LEU A CA 1
ATOM 682 C C . LEU A 1 88 ? 13.913 -5.111 -11.553 1.00 93.56 88 LEU A C 1
ATOM 684 O O . LEU A 1 88 ? 14.083 -6.198 -12.105 1.00 93.56 88 LEU A O 1
ATOM 688 N N . LEU A 1 89 ? 13.842 -3.965 -12.232 1.00 94.06 89 LEU A N 1
ATOM 689 C CA . LEU A 1 89 ? 13.967 -3.895 -13.688 1.00 94.06 89 LEU A CA 1
ATOM 690 C C . LEU A 1 89 ? 15.358 -4.347 -14.161 1.00 94.06 89 LEU A C 1
ATOM 692 O O . LEU A 1 89 ? 15.463 -5.117 -15.113 1.00 94.06 89 LEU A O 1
ATOM 696 N N . ARG A 1 90 ? 16.435 -3.949 -13.466 1.00 91.25 90 ARG A N 1
ATOM 697 C CA . ARG A 1 90 ? 17.807 -4.401 -13.775 1.00 91.25 90 ARG A CA 1
ATOM 698 C C . ARG A 1 90 ? 18.019 -5.899 -13.568 1.00 91.25 90 ARG A C 1
ATOM 700 O O . ARG A 1 90 ? 18.873 -6.480 -14.228 1.00 91.25 90 ARG A O 1
ATOM 707 N N . LEU A 1 91 ? 17.248 -6.526 -12.681 1.00 93.44 91 LEU A N 1
ATOM 708 C CA . LEU A 1 91 ? 17.238 -7.980 -12.497 1.00 93.44 91 LEU A CA 1
ATOM 709 C C . LEU A 1 91 ? 16.466 -8.723 -13.605 1.00 93.44 91 LEU A C 1
ATOM 711 O O . LEU A 1 91 ? 16.416 -9.950 -13.585 1.00 93.44 91 LEU A O 1
ATOM 715 N N . GLY A 1 92 ? 15.886 -8.005 -14.573 1.00 93.06 92 GLY A N 1
ATOM 716 C CA . GLY A 1 92 ? 15.197 -8.580 -15.730 1.00 93.06 92 GLY A CA 1
ATOM 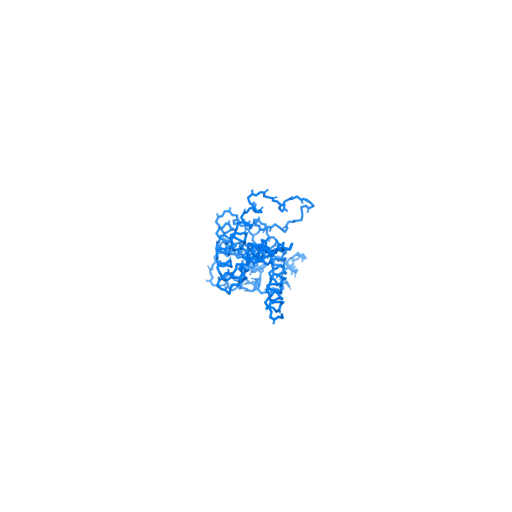717 C C . GLY A 1 92 ? 13.694 -8.790 -15.540 1.00 93.06 92 GLY A C 1
ATOM 718 O O . GLY A 1 92 ? 13.067 -9.442 -16.374 1.00 93.06 92 GLY A O 1
ATOM 719 N N . LEU A 1 93 ? 13.094 -8.258 -14.469 1.00 95.12 93 LEU A N 1
ATOM 720 C CA . LEU A 1 93 ? 11.635 -8.253 -14.319 1.00 95.12 93 LEU A CA 1
ATOM 721 C C . LEU A 1 93 ? 11.012 -7.283 -15.331 1.00 95.12 93 LEU A C 1
ATOM 723 O O . LEU A 1 93 ? 11.551 -6.207 -15.584 1.00 95.12 93 LEU A O 1
ATOM 727 N N . SER A 1 94 ? 9.858 -7.649 -15.895 1.00 94.44 94 SER A N 1
ATOM 728 C CA . SER A 1 94 ? 9.155 -6.779 -16.839 1.00 94.44 94 SER A CA 1
ATOM 729 C C . SER A 1 94 ? 8.525 -5.574 -16.137 1.00 94.44 94 SER A C 1
ATOM 731 O O . SER A 1 94 ? 8.045 -5.674 -15.007 1.00 94.44 94 SER A O 1
ATOM 733 N N . GLU A 1 95 ? 8.457 -4.446 -16.843 1.00 93.69 95 GLU A N 1
ATOM 734 C CA . GLU A 1 95 ? 7.765 -3.222 -16.408 1.00 93.69 95 GLU A CA 1
ATOM 735 C C . GLU A 1 95 ? 6.325 -3.483 -15.943 1.00 93.69 95 GLU A C 1
ATOM 737 O O . GLU A 1 95 ? 5.875 -2.916 -14.948 1.00 93.69 95 GLU A O 1
ATOM 742 N N . VAL A 1 96 ? 5.632 -4.410 -16.611 1.00 94.38 96 VAL A N 1
ATOM 743 C CA . VAL A 1 96 ? 4.264 -4.814 -16.285 1.00 94.38 96 VAL A CA 1
ATOM 744 C C . VAL A 1 96 ? 4.229 -5.496 -14.923 1.00 94.38 96 VAL A C 1
ATOM 746 O O . VAL A 1 96 ? 3.420 -5.138 -14.071 1.00 94.38 96 VAL A O 1
ATOM 749 N N . LEU A 1 97 ? 5.130 -6.453 -14.683 1.00 95.25 97 LEU A N 1
ATOM 750 C CA . LEU A 1 97 ? 5.172 -7.191 -13.425 1.00 95.25 97 LEU A CA 1
ATOM 751 C C . LEU A 1 97 ? 5.546 -6.278 -12.252 1.00 95.25 97 LEU A C 1
ATOM 753 O O . LEU A 1 97 ? 4.932 -6.362 -11.188 1.00 95.25 97 LEU A O 1
ATOM 757 N N . VAL A 1 98 ? 6.508 -5.373 -12.457 1.00 95.12 98 VAL A N 1
ATOM 758 C CA . VAL A 1 98 ? 6.882 -4.376 -11.445 1.00 95.12 98 VAL A CA 1
ATOM 759 C C . VAL A 1 98 ? 5.719 -3.413 -11.182 1.00 95.12 98 VAL A C 1
ATOM 761 O O . VAL A 1 98 ? 5.415 -3.146 -10.023 1.00 95.12 98 VAL A O 1
ATOM 764 N N . SER A 1 99 ? 4.999 -2.958 -12.212 1.00 94.56 99 SER A N 1
ATOM 765 C CA . SER A 1 99 ? 3.835 -2.067 -12.054 1.00 94.56 99 SER A CA 1
ATOM 766 C C . SER A 1 99 ? 2.673 -2.732 -11.316 1.00 94.56 99 SER A C 1
ATOM 768 O O . SER A 1 99 ? 2.070 -2.114 -10.435 1.00 94.56 99 SER A O 1
ATOM 770 N N . ILE A 1 100 ? 2.391 -4.007 -11.601 1.00 95.88 100 ILE A N 1
ATOM 771 C CA . ILE A 1 100 ? 1.402 -4.808 -10.860 1.00 95.88 100 ILE A CA 1
ATOM 772 C C . ILE A 1 100 ? 1.807 -4.913 -9.388 1.00 95.88 100 ILE A C 1
ATOM 774 O O . ILE A 1 100 ? 0.991 -4.673 -8.497 1.00 95.88 100 ILE A O 1
ATOM 778 N N . PHE A 1 101 ? 3.075 -5.233 -9.124 1.00 95.31 101 PHE A N 1
ATOM 779 C CA . PHE A 1 101 ? 3.587 -5.365 -7.764 1.00 95.31 101 PHE A CA 1
ATOM 780 C C . PHE A 1 101 ? 3.503 -4.047 -6.983 1.00 95.31 101 PHE A C 1
ATOM 782 O O . PHE A 1 101 ? 3.016 -4.032 -5.853 1.00 95.31 101 PHE A O 1
ATOM 789 N N . VAL A 1 102 ? 3.919 -2.932 -7.591 1.00 94.38 102 VAL A N 1
ATOM 790 C CA . VAL A 1 102 ? 3.841 -1.596 -6.979 1.00 94.38 102 VAL A CA 1
ATOM 791 C C . VAL A 1 102 ? 2.389 -1.178 -6.754 1.00 94.38 102 VAL A C 1
ATOM 793 O O . VAL A 1 102 ? 2.082 -0.664 -5.682 1.00 94.38 102 VAL A O 1
ATOM 796 N N . SER A 1 103 ? 1.482 -1.465 -7.695 1.00 93.12 103 SER A N 1
ATOM 797 C CA . SER A 1 103 ? 0.038 -1.258 -7.499 1.00 93.12 103 SER A CA 1
ATOM 798 C C . SER A 1 103 ? -0.449 -2.017 -6.261 1.00 93.12 103 SER A C 1
ATOM 800 O O . SER A 1 103 ? -1.082 -1.429 -5.385 1.00 93.12 103 SER A O 1
ATOM 802 N N . GLY A 1 104 ? -0.058 -3.290 -6.132 1.00 94.31 104 GLY A N 1
ATOM 803 C CA . GLY A 1 104 ? -0.251 -4.111 -4.935 1.00 94.31 104 GLY A CA 1
ATOM 804 C C . GLY A 1 104 ? 0.226 -3.429 -3.652 1.00 94.31 104 GLY A C 1
ATOM 805 O O . GLY A 1 104 ? -0.528 -3.298 -2.688 1.00 94.31 104 GLY A O 1
ATOM 806 N N . LEU A 1 105 ? 1.475 -2.962 -3.634 1.00 94.12 105 LEU A N 1
ATOM 807 C CA . LEU A 1 105 ? 2.049 -2.292 -2.465 1.00 94.12 105 LEU A CA 1
ATOM 808 C C . LEU A 1 105 ? 1.299 -1.012 -2.088 1.00 94.12 105 LEU A C 1
ATOM 810 O O . LEU A 1 105 ? 1.077 -0.781 -0.901 1.00 94.12 105 LEU A O 1
ATOM 814 N N . LEU A 1 106 ? 0.879 -0.204 -3.064 1.00 92.19 106 LEU A N 1
ATOM 815 C CA . LEU A 1 106 ? 0.070 0.985 -2.793 1.00 92.19 106 LEU A CA 1
ATOM 816 C C . LEU A 1 106 ? -1.241 0.607 -2.105 1.00 92.19 106 LEU A C 1
ATOM 818 O O . LEU A 1 106 ? -1.533 1.118 -1.025 1.00 92.19 106 LEU A O 1
ATOM 822 N N . GLY A 1 107 ? -1.981 -0.350 -2.671 1.00 91.75 107 GLY A N 1
ATOM 823 C CA . GLY A 1 107 ? -3.236 -0.808 -2.084 1.00 91.75 107 GLY A CA 1
ATOM 824 C C . GLY A 1 107 ? -3.067 -1.385 -0.684 1.00 91.75 107 GLY A C 1
ATOM 825 O O . GLY A 1 107 ? -3.862 -1.083 0.204 1.00 91.75 107 GLY A O 1
ATOM 826 N N . MET A 1 108 ? -2.004 -2.163 -0.461 1.00 94.88 108 MET A N 1
ATOM 827 C CA . MET A 1 108 ? -1.647 -2.693 0.856 1.00 94.88 108 MET A CA 1
ATOM 828 C C . MET A 1 108 ? -1.495 -1.569 1.885 1.00 94.88 108 MET A C 1
ATOM 830 O O . MET A 1 108 ? -2.149 -1.600 2.928 1.00 94.88 108 MET A O 1
ATOM 834 N N . VAL A 1 109 ? -0.659 -0.569 1.591 1.00 93.94 109 VAL A N 1
ATOM 835 C CA . VAL A 1 109 ? -0.350 0.513 2.537 1.00 93.94 109 VAL A CA 1
ATOM 836 C C . VAL A 1 109 ? -1.571 1.408 2.760 1.00 93.94 109 VAL A C 1
ATOM 838 O O . VAL A 1 109 ? -1.842 1.792 3.899 1.00 93.94 109 VAL A O 1
ATOM 841 N N . SER A 1 110 ? -2.360 1.694 1.721 1.00 92.56 110 SER A N 1
ATOM 842 C CA . SER A 1 110 ? -3.585 2.490 1.860 1.00 92.56 110 SER A CA 1
ATOM 843 C C . SER A 1 110 ? -4.654 1.778 2.697 1.00 92.56 110 SER A C 1
ATOM 845 O O . SER A 1 110 ? -5.251 2.392 3.585 1.00 92.56 110 SER A O 1
ATOM 847 N N . PHE A 1 111 ? -4.863 0.473 2.490 1.00 94.44 111 PHE A N 1
ATOM 848 C CA . PHE A 1 111 ? -5.798 -0.309 3.305 1.00 94.44 111 PHE A CA 1
ATOM 849 C C . PHE A 1 111 ? -5.330 -0.418 4.757 1.00 94.44 111 PHE A C 1
ATOM 851 O O . PHE A 1 111 ? -6.144 -0.262 5.667 1.00 94.44 111 PHE A O 1
ATOM 858 N N . GLN A 1 112 ? -4.032 -0.627 4.984 1.00 94.94 112 GLN A N 1
ATOM 859 C CA . GLN A 1 112 ? -3.444 -0.655 6.325 1.00 94.94 112 GLN A CA 1
ATOM 860 C C . GLN A 1 112 ? -3.617 0.676 7.058 1.00 94.94 112 GLN A C 1
ATOM 862 O O . GLN A 1 112 ? -3.984 0.680 8.234 1.00 94.94 112 GLN A O 1
ATOM 867 N N . ALA A 1 113 ? -3.407 1.798 6.366 1.00 92.94 113 ALA A N 1
ATOM 868 C CA . ALA A 1 113 ? -3.583 3.129 6.934 1.00 92.94 113 ALA A CA 1
ATOM 869 C C . ALA A 1 113 ? -5.021 3.345 7.425 1.00 92.94 113 ALA A C 1
ATOM 871 O O . ALA A 1 113 ? -5.233 3.657 8.597 1.00 92.94 113 ALA A O 1
ATOM 872 N N . ILE A 1 114 ? -6.018 3.090 6.571 1.00 93.50 114 ILE A N 1
ATOM 873 C CA . ILE A 1 114 ? -7.435 3.215 6.948 1.00 93.50 114 ILE A CA 1
ATOM 874 C C . ILE A 1 114 ? -7.803 2.227 8.057 1.00 93.50 114 ILE A C 1
ATOM 876 O O . ILE A 1 114 ? -8.487 2.593 9.014 1.00 93.50 114 ILE A O 1
ATOM 880 N N . SER A 1 115 ? -7.343 0.980 7.944 1.00 94.56 115 SER A N 1
ATOM 881 C CA . SER A 1 115 ? -7.632 -0.073 8.914 1.00 94.56 115 SER A CA 1
ATOM 882 C C . SER A 1 115 ? -7.138 0.292 10.312 1.00 94.56 115 SER A C 1
ATOM 884 O O . SER A 1 115 ? -7.878 0.126 11.287 1.00 94.56 115 SER A O 1
ATOM 886 N N . LEU A 1 116 ? -5.922 0.834 10.426 1.00 92.81 116 LEU A N 1
ATOM 887 C CA . LEU A 1 116 ? -5.375 1.274 11.707 1.00 92.81 116 LEU A CA 1
ATOM 888 C C . LEU A 1 116 ? -6.009 2.569 12.213 1.00 92.81 116 LEU A C 1
ATOM 890 O O . LEU A 1 116 ? -6.198 2.687 13.421 1.00 92.81 116 LEU A O 1
ATOM 894 N N . CYS A 1 117 ? -6.391 3.509 11.344 1.00 91.75 117 CYS A N 1
ATOM 895 C CA . CYS A 1 117 ? -7.177 4.672 11.765 1.00 91.75 117 CYS A CA 1
ATOM 896 C C . CYS A 1 117 ? -8.512 4.236 12.388 1.00 91.75 117 CYS A C 1
ATOM 898 O O . CYS A 1 117 ? -8.855 4.667 13.487 1.00 91.75 117 CYS A O 1
ATOM 900 N N . ALA A 1 118 ? -9.232 3.323 11.734 1.00 92.31 118 ALA A N 1
ATOM 901 C CA . ALA A 1 118 ? -10.476 2.772 12.261 1.00 92.31 118 ALA A CA 1
ATOM 902 C C . ALA A 1 118 ? -10.254 2.005 13.574 1.00 92.31 118 ALA A C 1
ATOM 904 O O . ALA A 1 118 ? -11.050 2.141 14.505 1.00 92.31 118 ALA A O 1
ATOM 905 N N . LEU A 1 119 ? -9.154 1.250 13.686 1.00 91.12 119 LEU A N 1
ATOM 906 C CA . LEU A 1 119 ? -8.781 0.577 14.932 1.00 91.12 119 LEU A CA 1
ATOM 907 C C . LEU A 1 119 ? -8.500 1.577 16.058 1.00 91.12 119 LEU A C 1
ATOM 909 O O . LEU A 1 119 ? -8.954 1.366 17.173 1.00 91.12 119 LEU A O 1
ATOM 913 N N . ALA A 1 120 ? -7.791 2.667 15.768 1.00 89.44 120 ALA A N 1
ATOM 914 C CA . ALA A 1 120 ? -7.468 3.703 16.744 1.00 89.44 120 ALA A CA 1
ATOM 915 C C . ALA A 1 120 ? -8.712 4.452 17.246 1.00 89.44 120 ALA A C 1
ATOM 917 O O . ALA A 1 120 ? -8.736 4.893 18.389 1.00 89.44 120 ALA A O 1
ATOM 918 N N . CYS A 1 121 ? -9.739 4.600 16.403 1.00 88.50 121 CYS A N 1
ATOM 919 C CA . CYS A 1 121 ? -10.980 5.282 16.773 1.00 88.50 121 CYS A CA 1
ATOM 920 C C . CYS A 1 121 ? -12.001 4.377 17.475 1.00 88.50 121 CYS A C 1
ATOM 922 O O . CYS A 1 121 ? -12.787 4.869 18.278 1.00 88.50 121 CYS A O 1
ATOM 924 N N . THR A 1 122 ? -12.046 3.087 17.132 1.00 89.31 122 THR A N 1
ATOM 925 C CA . THR A 1 122 ? -13.112 2.169 17.583 1.00 89.31 122 THR A CA 1
ATOM 926 C C . THR A 1 122 ? -12.638 1.099 18.556 1.00 89.31 122 THR A C 1
ATOM 928 O O . THR A 1 122 ? -13.468 0.441 19.177 1.00 89.31 122 THR A O 1
ATOM 931 N N . GLU A 1 123 ? -11.325 0.869 18.627 1.00 86.94 123 GLU A N 1
ATOM 932 C CA . GLU A 1 123 ? -10.675 -0.200 19.396 1.00 86.94 123 GLU A CA 1
ATOM 933 C C . GLU A 1 123 ? -11.220 -1.609 19.085 1.00 86.94 123 GLU A C 1
ATOM 935 O O . GLU A 1 123 ? -11.022 -2.563 19.835 1.00 86.94 123 GLU A O 1
ATOM 940 N N . ASN A 1 124 ? -11.879 -1.766 17.930 1.00 88.38 124 ASN A N 1
ATOM 941 C CA . ASN A 1 124 ? -12.550 -2.990 17.514 1.00 88.38 124 ASN A CA 1
ATOM 942 C C . ASN A 1 124 ? -11.956 -3.520 16.202 1.00 88.38 124 ASN A C 1
ATOM 944 O O . ASN A 1 124 ? -11.960 -2.843 15.170 1.00 88.38 124 ASN A O 1
ATOM 948 N N . ILE A 1 125 ? -11.488 -4.773 16.225 1.00 91.06 125 ILE A N 1
ATOM 949 C CA . ILE A 1 125 ? -10.872 -5.419 15.059 1.00 91.06 125 ILE A CA 1
ATOM 950 C C . ILE A 1 125 ? -11.834 -5.542 13.876 1.00 91.06 125 ILE A C 1
ATOM 952 O O . ILE A 1 125 ? -11.434 -5.334 12.736 1.00 91.06 125 ILE A O 1
ATOM 956 N N . TRP A 1 126 ? -13.112 -5.829 14.118 1.00 93.19 126 TRP A N 1
ATOM 957 C CA . TRP A 1 126 ? -14.087 -5.995 13.043 1.00 93.19 126 TRP A CA 1
ATOM 958 C C . TRP A 1 126 ? -14.324 -4.680 12.316 1.00 93.19 126 TRP A C 1
ATOM 960 O O . TRP A 1 126 ? -14.309 -4.653 11.088 1.00 93.19 126 TRP A O 1
ATOM 970 N N . MET A 1 127 ? -14.442 -3.577 13.058 1.00 92.56 127 MET A N 1
ATOM 971 C CA . MET A 1 127 ? -14.542 -2.244 12.461 1.00 92.56 127 MET A CA 1
ATOM 972 C C . MET A 1 127 ? -13.268 -1.891 11.692 1.00 92.56 127 MET A C 1
ATOM 974 O O . MET A 1 127 ? -13.344 -1.426 10.558 1.00 92.56 127 MET A O 1
ATOM 978 N N . SER A 1 128 ? -12.097 -2.192 12.256 1.00 92.81 128 SER A N 1
ATOM 979 C CA . SER A 1 128 ? -10.801 -2.013 11.595 1.00 92.81 128 SER A CA 1
ATOM 980 C C . SER A 1 128 ? -10.687 -2.762 10.261 1.00 92.81 128 SER A C 1
ATOM 982 O O . SER A 1 128 ? -10.106 -2.233 9.313 1.00 92.81 128 SER A O 1
ATOM 984 N N . LEU A 1 129 ? -11.252 -3.966 10.152 1.00 94.25 129 LEU A N 1
ATOM 985 C CA . LEU A 1 129 ? -11.209 -4.768 8.926 1.00 94.25 129 LEU A CA 1
ATOM 986 C C . LEU A 1 129 ? -12.291 -4.370 7.913 1.00 94.25 129 LEU A C 1
ATOM 988 O O . LEU A 1 129 ? -12.018 -4.311 6.716 1.00 94.25 129 LEU A O 1
ATOM 992 N N . ILE A 1 130 ? -13.508 -4.079 8.378 1.00 94.75 130 ILE A N 1
ATOM 993 C CA . ILE A 1 130 ? -14.647 -3.746 7.510 1.00 94.75 130 ILE A CA 1
ATOM 994 C C . ILE A 1 130 ? -14.492 -2.347 6.912 1.00 94.75 130 ILE A C 1
ATOM 996 O O . ILE A 1 130 ? -14.801 -2.157 5.741 1.00 94.75 130 ILE A O 1
ATOM 1000 N N . THR A 1 131 ? -13.994 -1.374 7.679 1.00 93.12 131 THR A N 1
ATOM 1001 C CA . THR A 1 131 ? -13.923 0.035 7.254 1.00 93.12 131 THR A CA 1
ATOM 1002 C C . THR A 1 131 ? -13.203 0.255 5.918 1.00 93.12 131 THR A C 1
ATOM 1004 O O . THR A 1 131 ? -13.806 0.878 5.044 1.00 93.12 131 THR A O 1
ATOM 1007 N N . PRO A 1 132 ? -11.966 -0.237 5.688 1.00 92.38 132 PRO A N 1
ATOM 1008 C CA . PRO A 1 132 ? -11.299 -0.032 4.401 1.00 92.38 132 PRO A CA 1
ATOM 1009 C C . PRO A 1 132 ? -12.069 -0.665 3.235 1.00 92.38 132 PRO A C 1
ATOM 1011 O O . PRO A 1 132 ? -12.192 -0.048 2.179 1.00 92.38 132 PRO A O 1
ATOM 1014 N N . VAL A 1 133 ? -12.663 -1.846 3.441 1.00 92.88 133 VAL A N 1
ATOM 1015 C CA . VAL A 1 133 ? -13.488 -2.521 2.427 1.00 92.88 133 VAL A CA 1
ATOM 1016 C C . VAL A 1 133 ? -14.769 -1.736 2.152 1.00 92.88 133 VAL A C 1
ATOM 1018 O O . VAL A 1 133 ? -15.159 -1.587 0.999 1.00 92.88 133 VAL A O 1
ATOM 1021 N N . PHE A 1 134 ? -15.408 -1.204 3.192 1.00 92.62 134 PHE A N 1
ATOM 1022 C CA . PHE A 1 134 ? -16.622 -0.406 3.078 1.00 92.62 134 PHE A CA 1
ATOM 1023 C C . PHE A 1 134 ? -16.365 0.907 2.336 1.00 92.62 134 PHE A C 1
ATOM 1025 O O . PHE A 1 134 ? -17.103 1.224 1.408 1.00 92.62 134 PHE A O 1
ATOM 1032 N N . ILE A 1 135 ? -15.306 1.643 2.688 1.00 89.81 135 ILE A N 1
ATOM 1033 C CA . ILE A 1 135 ? -14.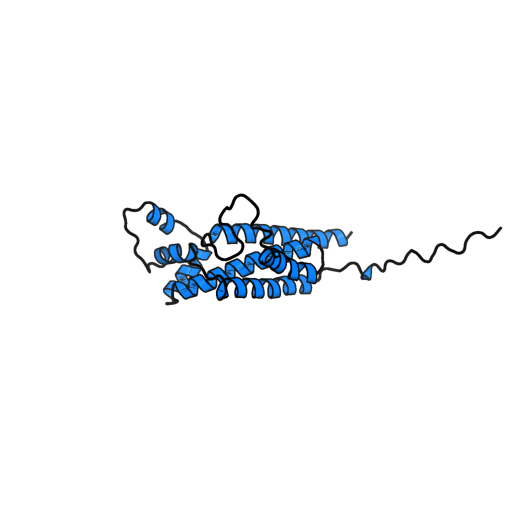921 2.889 2.002 1.00 89.81 135 ILE A CA 1
ATOM 1034 C C . ILE A 1 135 ? -14.641 2.619 0.523 1.00 89.81 135 ILE A C 1
ATOM 1036 O O . ILE A 1 135 ? -15.136 3.350 -0.333 1.00 89.81 135 ILE A O 1
ATOM 1040 N N . TYR A 1 136 ? -13.907 1.544 0.229 1.00 88.44 136 TYR A N 1
ATOM 1041 C CA . TYR A 1 136 ? -13.652 1.103 -1.137 1.00 88.44 136 TYR A CA 1
ATOM 1042 C C . TYR A 1 136 ? -14.953 0.761 -1.887 1.00 88.44 136 TYR A C 1
ATOM 1044 O O . TYR A 1 136 ? -15.206 1.304 -2.959 1.00 88.44 136 TYR A O 1
ATOM 1052 N N . ALA A 1 137 ? -15.814 -0.087 -1.316 1.00 88.62 137 ALA A N 1
ATOM 1053 C CA . ALA A 1 137 ? -17.030 -0.566 -1.977 1.00 88.62 137 ALA A CA 1
ATOM 1054 C C . ALA A 1 137 ? -18.073 0.540 -2.194 1.00 88.62 137 ALA A C 1
ATOM 1056 O O . ALA A 1 137 ? -18.771 0.553 -3.206 1.00 88.62 137 ALA A O 1
ATOM 1057 N N . THR A 1 138 ? -18.183 1.469 -1.246 1.00 88.69 138 THR A N 1
ATOM 1058 C CA . THR A 1 138 ? -19.131 2.591 -1.319 1.00 88.69 138 THR A CA 1
ATOM 1059 C C . THR A 1 138 ? -18.605 3.770 -2.114 1.00 88.69 138 THR A C 1
ATOM 1061 O O . THR A 1 138 ? -19.375 4.691 -2.381 1.00 88.69 138 THR A O 1
ATOM 1064 N N . ARG A 1 139 ? -17.315 3.762 -2.481 1.00 82.19 139 ARG A N 1
ATOM 1065 C CA . ARG A 1 139 ? -16.662 4.899 -3.136 1.00 82.19 139 ARG A CA 1
ATOM 1066 C C . ARG A 1 139 ? -16.799 6.180 -2.305 1.00 82.19 139 ARG A C 1
ATOM 1068 O O . ARG A 1 139 ? -16.890 7.282 -2.834 1.00 82.19 139 ARG A O 1
ATOM 1075 N N . ALA A 1 140 ? -16.825 6.042 -0.976 1.00 79.88 140 ALA A N 1
ATOM 1076 C CA . ALA A 1 140 ? -17.046 7.161 -0.058 1.00 79.88 140 ALA A CA 1
ATOM 1077 C C . ALA A 1 140 ? -15.938 8.225 -0.138 1.00 79.88 140 ALA A C 1
ATOM 1079 O O . ALA A 1 140 ? -16.174 9.384 0.193 1.00 79.88 140 ALA A O 1
ATOM 1080 N N . ALA A 1 141 ? -14.746 7.839 -0.596 1.00 71.44 141 ALA A N 1
ATOM 1081 C CA . ALA A 1 141 ? -13.624 8.744 -0.822 1.00 71.44 141 ALA A CA 1
ATOM 1082 C C . ALA A 1 141 ? -13.700 9.506 -2.164 1.00 71.44 141 ALA A C 1
ATOM 1084 O O . ALA A 1 141 ? -12.879 10.390 -2.393 1.00 71.44 141 ALA A O 1
ATOM 1085 N N . ASP A 1 142 ? -14.681 9.211 -3.025 1.00 68.38 142 ASP A N 1
ATOM 1086 C CA . ASP A 1 142 ? -14.771 9.774 -4.381 1.00 68.38 142 ASP A CA 1
ATOM 1087 C C . ASP A 1 142 ? -15.569 11.095 -4.426 1.00 68.38 142 ASP A C 1
ATOM 1089 O O . ASP A 1 142 ? -15.664 11.740 -5.472 1.00 68.38 142 ASP A O 1
ATOM 1093 N N . PHE A 1 143 ? -16.155 11.528 -3.303 1.00 62.50 143 PHE A N 1
ATOM 1094 C CA . PHE A 1 143 ? -16.956 12.751 -3.227 1.00 62.50 143 PHE A CA 1
ATOM 1095 C C . PHE A 1 143 ? -16.075 13.989 -2.969 1.00 62.50 143 PHE A C 1
ATOM 1097 O O . PHE A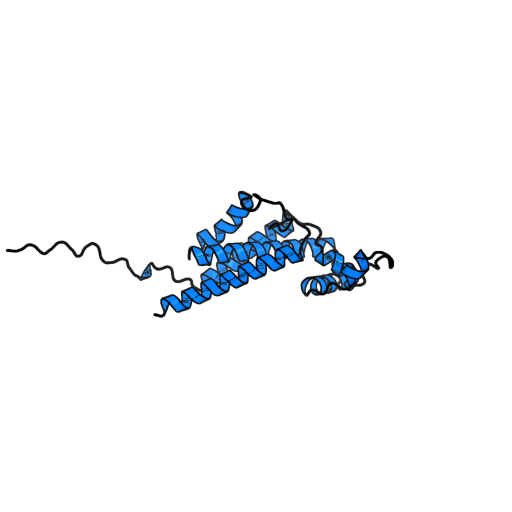 1 143 ? -15.652 14.230 -1.840 1.00 62.50 143 PHE A O 1
ATOM 1104 N N . GLY A 1 144 ? -15.826 14.811 -3.999 1.00 64.50 144 GLY A N 1
ATOM 1105 C CA . GLY A 1 144 ? -15.118 16.095 -3.864 1.00 64.50 144 GLY A CA 1
ATOM 1106 C C . GLY A 1 144 ? -14.367 16.540 -5.123 1.00 64.50 144 GLY A C 1
ATOM 1107 O O . GLY A 1 144 ? -14.580 16.007 -6.211 1.00 64.50 144 GLY A O 1
ATOM 1108 N N . ALA A 1 145 ? -13.481 17.536 -4.982 1.00 52.47 145 ALA A N 1
ATOM 1109 C CA . ALA A 1 145 ? -12.547 17.912 -6.042 1.00 52.47 145 ALA A CA 1
ATOM 1110 C C . ALA A 1 145 ? -11.628 16.716 -6.329 1.00 52.47 145 ALA A C 1
ATOM 1112 O O . ALA A 1 145 ? -10.819 16.338 -5.483 1.00 52.47 145 ALA A O 1
ATOM 1113 N N . VAL A 1 146 ? -11.799 16.104 -7.503 1.00 54.00 146 VAL A N 1
ATOM 1114 C CA . VAL A 1 146 ? -11.100 14.888 -7.934 1.00 54.00 146 VAL A CA 1
ATOM 1115 C C . VAL A 1 146 ? -9.623 15.211 -8.169 1.00 54.00 146 VAL A C 1
ATOM 1117 O O . VAL A 1 146 ? -9.190 15.452 -9.292 1.00 54.00 146 VAL A O 1
ATOM 1120 N N . TYR A 1 147 ? -8.841 15.250 -7.094 1.00 50.84 147 TYR A N 1
ATOM 1121 C CA . TYR A 1 147 ? -7.399 15.089 -7.189 1.00 50.84 147 TYR A CA 1
ATOM 1122 C C . TYR A 1 147 ? -7.118 13.592 -7.346 1.00 50.84 147 TYR A C 1
ATOM 1124 O O . TYR A 1 147 ? -7.703 12.786 -6.618 1.00 50.84 147 TYR A O 1
ATOM 1132 N N . PRO A 1 148 ? -6.245 13.183 -8.272 1.00 55.16 148 PRO A N 1
ATOM 1133 C CA . PRO A 1 148 ? -6.056 11.779 -8.619 1.00 55.16 148 PRO A CA 1
ATOM 1134 C C . PRO A 1 148 ? -5.177 11.030 -7.591 1.00 55.16 148 PRO A C 1
ATOM 1136 O O . PRO A 1 148 ? -4.314 10.235 -7.934 1.00 55.16 148 PRO A O 1
ATOM 1139 N N . ILE A 1 149 ? -5.389 11.273 -6.296 1.00 55.34 149 ILE A N 1
ATOM 1140 C CA . ILE A 1 149 ? -4.772 10.535 -5.185 1.00 55.34 149 ILE A CA 1
ATOM 1141 C C . ILE A 1 149 ? -5.837 9.590 -4.628 1.00 55.34 149 ILE A C 1
ATOM 1143 O O . ILE A 1 149 ? -6.338 9.750 -3.517 1.00 55.34 149 ILE A O 1
ATOM 1147 N N . TRP A 1 150 ? -6.268 8.649 -5.460 1.00 63.62 150 TRP A N 1
ATOM 1148 C CA . TRP A 1 150 ? -7.224 7.625 -5.056 1.00 63.62 150 TRP A CA 1
ATOM 1149 C C . TRP A 1 150 ? -6.517 6.478 -4.348 1.00 63.62 150 TRP A C 1
ATOM 1151 O O . TRP A 1 150 ? -5.322 6.257 -4.516 1.00 63.62 150 TRP A O 1
ATOM 1161 N N . LEU A 1 151 ? -7.292 5.706 -3.590 1.00 59.06 151 LEU A N 1
ATOM 1162 C CA . LEU A 1 151 ? -6.798 4.528 -2.882 1.00 59.06 151 LEU A CA 1
ATOM 1163 C C . LEU A 1 151 ? -6.194 3.463 -3.806 1.00 59.06 151 LEU A C 1
ATOM 1165 O O . LEU A 1 151 ? -5.281 2.762 -3.386 1.00 59.06 151 LEU A O 1
ATOM 1169 N N . LEU A 1 152 ? -6.718 3.314 -5.026 1.00 66.88 152 LEU A N 1
ATOM 1170 C CA . LEU A 1 152 ? -6.363 2.254 -5.971 1.00 66.88 152 LEU A CA 1
ATOM 1171 C C . LEU A 1 152 ? -6.490 2.747 -7.417 1.00 66.88 152 LEU A C 1
ATOM 1173 O O . LEU A 1 152 ? -7.329 3.596 -7.701 1.00 66.88 152 LEU A O 1
ATOM 1177 N N . GLY A 1 153 ? -5.715 2.159 -8.334 1.00 58.50 153 GLY A N 1
ATOM 1178 C CA . GLY A 1 153 ? -5.941 2.284 -9.781 1.00 58.50 153 GLY A CA 1
ATOM 1179 C C . GLY A 1 153 ? -5.483 3.589 -10.437 1.00 58.50 153 GLY A C 1
ATOM 1180 O O . GLY A 1 153 ? -5.810 3.814 -11.598 1.00 58.50 153 GLY A O 1
ATOM 1181 N N . TYR A 1 154 ? -4.714 4.429 -9.738 1.00 70.81 154 TYR A N 1
ATOM 1182 C CA . TYR A 1 154 ? -4.161 5.671 -10.289 1.00 70.81 154 TYR A CA 1
ATOM 1183 C C . TYR A 1 154 ? -2.628 5.640 -10.372 1.00 70.81 154 TYR A C 1
ATOM 1185 O O . TYR A 1 154 ? -1.990 4.998 -9.533 1.00 70.81 154 TYR A O 1
ATOM 1193 N N . PRO A 1 155 ? -2.037 6.338 -11.361 1.00 70.75 155 PRO A N 1
ATOM 1194 C CA . PRO A 1 155 ? -0.600 6.289 -11.628 1.00 70.75 155 PRO A CA 1
ATOM 1195 C C . PRO A 1 155 ? 0.245 7.132 -10.658 1.00 70.75 155 PRO A C 1
ATOM 1197 O O . PRO A 1 155 ? 1.457 6.944 -10.603 1.00 70.75 155 PRO A O 1
ATOM 1200 N N . HIS A 1 156 ? -0.373 8.017 -9.862 1.00 79.56 156 HIS A N 1
ATOM 1201 C CA . HIS A 1 156 ? 0.298 8.974 -8.970 1.00 79.56 156 HIS A CA 1
ATOM 1202 C C . HIS A 1 156 ? 0.875 8.323 -7.703 1.00 79.56 156 HIS A C 1
ATOM 1204 O O . HIS A 1 156 ? 0.454 8.588 -6.568 1.00 79.56 156 HIS A O 1
ATOM 1210 N N . THR A 1 157 ? 1.866 7.459 -7.901 1.00 78.50 157 THR A N 1
ATOM 1211 C CA . THR A 1 157 ? 2.446 6.573 -6.891 1.00 78.50 157 THR A CA 1
ATOM 1212 C C . THR A 1 157 ? 2.911 7.330 -5.639 1.00 78.50 157 THR A C 1
ATOM 1214 O O . THR A 1 157 ? 2.625 6.917 -4.513 1.00 78.50 157 THR A O 1
ATOM 1217 N N . HIS A 1 158 ? 3.599 8.463 -5.813 1.00 80.88 158 HIS A N 1
ATOM 1218 C CA . HIS A 1 158 ? 4.205 9.232 -4.716 1.00 80.88 158 HIS A CA 1
ATOM 1219 C C . HIS A 1 158 ? 3.171 9.934 -3.833 1.00 80.88 158 HIS A C 1
ATOM 1221 O O . HIS A 1 158 ? 3.349 10.006 -2.616 1.00 80.88 158 HIS A O 1
ATOM 1227 N N . GLY A 1 159 ? 2.075 10.415 -4.423 1.00 80.88 159 GLY A N 1
ATOM 1228 C CA . GLY A 1 159 ? 0.983 11.038 -3.674 1.00 80.88 159 GLY A CA 1
ATOM 1229 C C . GLY A 1 159 ? 0.256 10.024 -2.793 1.00 80.88 159 GLY A C 1
ATOM 1230 O O . GLY A 1 159 ? 0.048 10.269 -1.603 1.00 80.88 159 GLY A O 1
ATOM 1231 N N . ILE A 1 160 ? -0.061 8.855 -3.360 1.00 83.94 160 ILE A N 1
ATOM 1232 C CA . ILE A 1 160 ? -0.792 7.785 -2.667 1.00 83.94 160 ILE A CA 1
ATOM 1233 C C . ILE A 1 160 ? 0.042 7.235 -1.506 1.00 83.94 160 ILE A C 1
ATOM 1235 O O . ILE A 1 160 ? -0.454 7.140 -0.377 1.00 83.94 160 ILE A O 1
ATOM 1239 N N . ILE A 1 161 ? 1.322 6.923 -1.747 1.00 85.44 161 ILE A N 1
ATOM 1240 C CA . ILE A 1 161 ? 2.200 6.402 -0.693 1.00 85.44 161 ILE A CA 1
ATOM 1241 C C . ILE A 1 161 ? 2.468 7.456 0.388 1.00 85.44 161 ILE A C 1
ATOM 1243 O O . ILE A 1 161 ? 2.438 7.129 1.572 1.00 85.44 161 ILE A O 1
ATOM 1247 N N . GLY A 1 162 ? 2.666 8.724 0.009 1.00 85.00 162 GLY A N 1
ATOM 1248 C CA . GLY A 1 162 ? 2.908 9.817 0.951 1.00 85.00 162 GLY A CA 1
ATOM 1249 C C . GLY A 1 162 ? 1.729 10.035 1.899 1.00 85.00 162 GLY A C 1
ATOM 1250 O O . GLY A 1 162 ? 1.911 10.052 3.119 1.00 85.00 162 GLY A O 1
ATOM 1251 N N . LEU A 1 163 ? 0.512 10.119 1.352 1.00 86.19 163 LEU A N 1
ATOM 1252 C CA . LEU A 1 163 ? -0.713 10.251 2.142 1.00 86.19 163 LEU A CA 1
ATOM 1253 C C . LEU A 1 163 ? -0.937 9.035 3.050 1.00 86.19 163 LEU A C 1
ATOM 1255 O O . LEU A 1 163 ? -1.240 9.189 4.234 1.00 86.19 163 LEU A O 1
ATOM 1259 N N . SER A 1 164 ? -0.746 7.828 2.517 1.00 86.25 164 SER A N 1
ATOM 1260 C CA . SER A 1 164 ? -0.959 6.595 3.279 1.00 86.25 164 SER A CA 1
ATOM 1261 C C . SER A 1 164 ? 0.042 6.463 4.433 1.00 86.25 164 SER A C 1
ATOM 1263 O O . SER A 1 164 ? -0.351 6.134 5.549 1.00 86.25 164 SER A O 1
ATOM 1265 N N . CYS A 1 165 ? 1.316 6.804 4.216 1.00 86.69 165 CYS A N 1
ATOM 1266 C CA . CYS A 1 165 ? 2.338 6.828 5.266 1.00 86.69 165 CYS A CA 1
ATOM 1267 C C . CYS A 1 165 ? 2.047 7.871 6.353 1.00 86.69 165 CYS A C 1
ATOM 1269 O O . CYS A 1 165 ? 2.265 7.595 7.538 1.00 86.69 165 CYS A O 1
ATOM 1271 N N . LEU A 1 166 ? 1.538 9.051 5.980 1.00 88.81 166 LEU A N 1
ATOM 1272 C CA . LEU A 1 166 ? 1.118 10.072 6.941 1.00 88.81 166 LEU A CA 1
ATOM 1273 C C . LEU A 1 166 ? 0.001 9.538 7.847 1.00 88.81 166 LEU A C 1
ATOM 1275 O O . LEU A 1 166 ? 0.120 9.596 9.072 1.00 88.81 166 LEU A O 1
ATOM 1279 N N . LEU A 1 167 ? -1.051 8.968 7.254 1.00 88.38 167 LEU A N 1
ATOM 1280 C CA . LEU A 1 167 ? -2.175 8.392 7.996 1.00 88.38 167 LEU A CA 1
ATOM 1281 C C . LEU A 1 167 ? -1.735 7.231 8.893 1.00 88.38 167 LEU A C 1
ATOM 1283 O O . LEU A 1 167 ? -2.116 7.183 10.062 1.00 88.38 167 LEU A O 1
ATOM 1287 N N . LEU A 1 168 ? -0.876 6.344 8.386 1.00 88.44 168 LEU A N 1
ATOM 1288 C CA . LEU A 1 168 ? -0.306 5.239 9.155 1.00 88.44 168 LEU A CA 1
ATOM 1289 C C . LEU A 1 168 ? 0.479 5.751 10.375 1.00 88.44 168 LEU A C 1
ATOM 1291 O O . LEU A 1 168 ? 0.321 5.237 11.482 1.00 88.44 168 LEU A O 1
ATOM 1295 N N . SER A 1 169 ? 1.287 6.800 10.190 1.00 89.12 169 SER A N 1
ATOM 1296 C CA . SER A 1 169 ? 2.070 7.417 11.268 1.00 89.12 169 SER A CA 1
ATOM 1297 C C . SER A 1 169 ? 1.167 8.017 12.346 1.00 89.12 169 SER A C 1
ATOM 1299 O O . SER A 1 169 ? 1.387 7.786 13.535 1.00 89.12 169 SER A O 1
ATOM 1301 N N . ILE A 1 170 ? 0.114 8.734 11.940 1.00 87.81 170 ILE A N 1
ATOM 1302 C CA . ILE A 1 170 ? -0.890 9.286 12.860 1.00 87.81 170 ILE A CA 1
ATOM 1303 C C . ILE A 1 170 ? -1.597 8.155 13.616 1.00 87.81 170 ILE A C 1
ATOM 1305 O O . ILE A 1 170 ? -1.721 8.225 14.837 1.00 87.81 170 ILE A O 1
ATOM 1309 N N . ALA A 1 171 ? -2.013 7.091 12.925 1.00 87.06 171 ALA A N 1
ATOM 1310 C CA . ALA A 1 171 ? -2.689 5.955 13.545 1.00 87.06 171 ALA A CA 1
ATOM 1311 C C . ALA A 1 171 ? -1.812 5.263 14.600 1.00 87.06 171 ALA A C 1
ATOM 1313 O O . ALA A 1 171 ? -2.275 5.009 15.712 1.00 87.06 171 ALA A O 1
ATOM 1314 N N . PHE A 1 172 ? -0.532 5.020 14.301 1.00 86.44 172 PHE A N 1
ATOM 1315 C CA . PHE A 1 172 ? 0.403 4.444 15.272 1.00 86.44 172 PHE A CA 1
ATOM 1316 C C . PHE A 1 172 ? 0.635 5.351 16.481 1.00 86.44 172 PHE A C 1
ATOM 1318 O O . PHE A 1 172 ? 0.690 4.859 17.609 1.00 86.44 172 PHE A O 1
ATOM 1325 N N . LEU A 1 173 ? 0.751 6.665 16.276 1.00 87.06 173 LEU A N 1
ATOM 1326 C CA . LEU A 1 173 ? 0.881 7.619 17.379 1.00 87.06 173 LEU A CA 1
ATOM 1327 C C . LEU A 1 173 ? -0.369 7.628 18.269 1.00 87.06 173 LEU A C 1
ATOM 1329 O O . LEU A 1 173 ? -0.237 7.630 19.495 1.00 87.06 173 LEU A O 1
ATOM 1333 N N . SER A 1 174 ? -1.563 7.567 17.675 1.00 84.88 174 SER A N 1
ATOM 1334 C CA . SER A 1 174 ? -2.833 7.485 18.407 1.00 84.88 174 SER A CA 1
ATOM 1335 C C . SER A 1 174 ? -2.947 6.191 19.215 1.00 84.88 174 SER A C 1
ATOM 1337 O O . SER A 1 174 ? -3.217 6.242 20.413 1.00 84.88 174 SER A O 1
ATOM 1339 N N . LEU A 1 175 ? -2.638 5.040 18.606 1.00 83.06 175 LEU A N 1
ATOM 1340 C CA . LEU A 1 175 ? -2.632 3.741 19.293 1.00 83.06 175 LEU A CA 1
ATOM 1341 C C . LEU A 1 175 ? -1.600 3.699 20.430 1.00 83.06 175 LEU A C 1
ATOM 1343 O O . LEU A 1 175 ? -1.870 3.149 21.497 1.00 83.06 175 LEU A O 1
ATOM 1347 N N . ARG A 1 176 ? -0.433 4.333 20.242 1.00 73.38 176 ARG A N 1
ATOM 1348 C CA . ARG A 1 176 ? 0.574 4.466 21.300 1.00 73.38 176 ARG A CA 1
ATOM 1349 C C . ARG A 1 176 ? 0.055 5.319 22.452 1.00 73.38 176 ARG A C 1
ATOM 1351 O O . ARG A 1 176 ? 0.268 4.936 23.594 1.00 73.38 176 ARG A O 1
ATOM 1358 N N . LYS A 1 177 ? -0.597 6.458 22.191 1.00 59.25 177 LYS A N 1
ATOM 1359 C CA . LYS A 1 177 ? -1.102 7.357 23.245 1.00 59.25 177 LYS A CA 1
ATOM 1360 C C . LYS A 1 177 ? -2.155 6.677 24.123 1.00 59.25 177 LYS A C 1
ATOM 1362 O O . LYS A 1 177 ? -2.080 6.828 25.341 1.00 59.25 177 LYS A O 1
ATOM 1367 N N . ASN A 1 178 ? -3.066 5.898 23.538 1.00 57.97 178 ASN A N 1
ATOM 1368 C CA . ASN A 1 178 ? -4.067 5.160 24.315 1.00 57.97 178 ASN A CA 1
ATOM 1369 C C . ASN A 1 178 ? -3.393 4.184 25.293 1.00 57.97 178 ASN A C 1
ATOM 1371 O O . ASN A 1 178 ? -3.780 4.133 26.455 1.00 57.97 178 ASN A O 1
ATOM 1375 N N . ALA A 1 179 ? -2.292 3.531 24.901 1.00 56.38 179 ALA A N 1
ATOM 1376 C CA . ALA A 1 179 ? -1.538 2.660 25.809 1.00 56.38 179 ALA A CA 1
ATOM 1377 C C . ALA A 1 179 ? -0.996 3.375 27.069 1.00 56.38 179 ALA A C 1
ATOM 1379 O O . ALA A 1 179 ? -0.885 2.746 28.116 1.00 56.38 179 ALA A O 1
ATOM 1380 N N . TRP A 1 180 ? -0.683 4.677 26.997 1.00 42.12 180 TRP A N 1
ATOM 1381 C CA . TRP A 1 180 ? -0.243 5.463 28.163 1.00 42.12 180 TRP A CA 1
ATOM 1382 C C . TRP A 1 180 ? -1.410 6.029 28.975 1.00 42.12 180 TRP A C 1
ATOM 1384 O O . TRP A 1 180 ? -1.298 6.144 30.190 1.00 42.12 180 TRP A O 1
ATOM 1394 N N . ALA A 1 181 ? -2.530 6.365 28.328 1.00 52.09 181 ALA A N 1
ATOM 1395 C CA . ALA A 1 181 ? -3.710 6.899 29.009 1.00 52.09 181 ALA A CA 1
ATOM 1396 C C . ALA A 1 181 ? -4.365 5.876 29.955 1.00 52.09 181 ALA A C 1
ATOM 1398 O O . ALA A 1 181 ? -4.983 6.273 30.934 1.00 52.09 181 ALA A O 1
ATOM 1399 N N . HIS A 1 182 ? -4.194 4.578 29.686 1.00 45.09 182 HIS A N 1
ATOM 1400 C CA . HIS A 1 182 ? -4.696 3.486 30.528 1.00 45.09 182 HIS A CA 1
ATOM 1401 C C . HIS A 1 182 ? -3.745 3.063 31.662 1.00 45.09 182 HIS A C 1
ATOM 1403 O O . HIS A 1 182 ? -4.073 2.147 32.411 1.00 45.09 182 HIS A O 1
ATOM 1409 N N . PHE A 1 183 ? -2.561 3.679 31.775 1.00 38.25 183 PHE A N 1
ATOM 1410 C CA . PHE A 1 183 ? -1.585 3.366 32.829 1.00 38.25 183 PHE A CA 1
ATOM 1411 C C . PHE A 1 183 ? -1.714 4.274 34.070 1.00 38.25 183 PHE A C 1
ATOM 1413 O O . PHE A 1 183 ? -1.059 4.013 35.078 1.00 38.25 183 PHE A O 1
ATOM 1420 N N . CYS A 1 184 ? -2.542 5.321 33.997 1.00 39.09 184 CYS A N 1
ATOM 1421 C CA . CYS A 1 184 ? -2.900 6.208 35.109 1.00 39.09 184 CYS A CA 1
ATOM 1422 C C . CYS A 1 184 ? -4.294 5.860 35.636 1.00 39.09 184 CYS A C 1
ATOM 1424 O O . CYS A 1 184 ? -4.479 5.938 36.869 1.00 39.09 184 CYS A O 1
#